Protein AF-A0A8J7PIU0-F1 (afdb_monomer)

Nearest PDB structures (foldseek):
  8tgd-assembly1_B  TM=4.983E-01  e=4.658E+00  Homo sapiens
  8v8i-assembly1_B  TM=5.073E-01  e=5.855E+00  Homo sapiens
  3na7-assembly1_A  TM=4.340E-01  e=7.791E+00  Helicobacter pylori NCTC 11638
  6mbz-assembly2_B  TM=4.505E-01  e=9.247E+00  Homo sapiens

Mean predicted aligned error: 17.13 Å

pLDDT: mean 74.37, std 22.18, range [31.98, 97.69]

Solvent-accessible surface area (backbone atoms only — not comparable to full-atom values): 12025 Å² total; per-residue (Å²): 136,90,82,86,84,84,81,91,86,86,86,84,80,85,74,85,88,78,84,83,80,87,83,83,83,81,90,90,79,85,89,83,92,80,90,79,90,84,83,88,80,91,82,79,90,76,81,68,85,74,81,75,77,67,61,66,64,55,51,50,53,52,51,51,52,52,53,48,53,53,41,52,53,48,52,53,53,51,51,51,52,52,49,47,52,53,41,53,52,55,41,51,56,42,51,53,51,52,51,51,54,40,56,76,53,72,68,57,58,72,87,79,44,55,73,67,56,42,54,51,48,53,52,48,49,54,49,42,54,52,44,37,50,53,38,32,56,51,30,50,54,49,36,52,52,35,62,76,67,57,68,74,44,80,46,79,84,59,39,49,93,91,55,87,76,71,70,78,81,68,59,81,69,69,68,88,72,71,79,72,80,92,126

Secondary structure (DSSP, 8-state):
---------------PPPP-----------------------------------HHHHHHHHHHHHHHHHHHHHHHHHHHHHHHHHHHHHHHHHHHHHHHHHHHTTT--GGGS-HHHHHHHHHHHHHHHHHHHHHHHHHHHHHHHHHHTT----STTTSPTT---PPPS--------------

Organism: NCBI:txid1906157

Structure (mmCIF, N/CA/C/O backbone):
data_AF-A0A8J7PIU0-F1
#
_entry.id   AF-A0A8J7PIU0-F1
#
loop_
_atom_site.group_PDB
_atom_site.id
_atom_site.type_symbol
_atom_site.label_atom_id
_atom_site.label_alt_id
_atom_site.label_comp_id
_atom_site.label_asym_id
_atom_site.label_entity_id
_atom_site.label_seq_id
_atom_site.pdbx_PDB_ins_code
_atom_site.Cartn_x
_atom_site.Cartn_y
_atom_site.Cartn_z
_atom_site.occupancy
_atom_site.B_iso_or_equiv
_atom_site.auth_seq_id
_atom_site.auth_comp_id
_atom_site.auth_asym_id
_atom_site.auth_atom_id
_atom_site.pdbx_PDB_model_num
ATOM 1 N N . MET A 1 1 ? 19.302 31.605 -43.672 1.00 39.41 1 MET A N 1
ATOM 2 C CA . MET A 1 1 ? 19.076 32.988 -43.200 1.00 39.41 1 MET A CA 1
ATOM 3 C C . MET A 1 1 ? 18.166 32.936 -41.989 1.00 39.41 1 MET A C 1
ATOM 5 O O . MET A 1 1 ? 17.138 32.276 -42.035 1.00 39.41 1 MET A O 1
ATOM 9 N N . ASN A 1 2 ? 18.638 33.544 -40.904 1.00 40.94 2 ASN A N 1
ATOM 10 C CA . ASN A 1 2 ? 17.976 33.685 -39.609 1.00 40.94 2 ASN A CA 1
ATOM 11 C C . ASN A 1 2 ? 16.683 34.501 -39.724 1.00 40.94 2 ASN A C 1
ATOM 13 O O . ASN A 1 2 ? 16.693 35.466 -40.480 1.00 40.94 2 ASN A O 1
ATOM 17 N N . THR A 1 3 ? 15.677 34.200 -38.889 1.00 44.38 3 THR A N 1
ATOM 18 C CA . THR A 1 3 ? 15.248 35.103 -37.795 1.00 44.38 3 THR A CA 1
ATOM 19 C C . THR A 1 3 ? 14.202 34.475 -36.851 1.00 44.38 3 THR A C 1
ATOM 21 O O . THR A 1 3 ? 13.075 34.179 -37.222 1.00 44.38 3 THR A O 1
ATOM 24 N N . VAL A 1 4 ? 14.640 34.283 -35.600 1.00 44.09 4 VAL A N 1
ATOM 25 C CA . VAL A 1 4 ? 14.025 34.724 -34.328 1.00 44.09 4 VAL A CA 1
ATOM 26 C C . VAL A 1 4 ? 12.518 34.480 -34.101 1.00 44.09 4 VAL A C 1
ATOM 28 O O . VAL A 1 4 ? 11.673 35.270 -34.509 1.00 44.09 4 VAL A O 1
ATOM 31 N N . LYS A 1 5 ? 12.202 33.476 -33.266 1.00 50.44 5 LYS A N 1
ATOM 32 C CA . LYS A 1 5 ? 10.995 33.463 -32.417 1.00 50.44 5 LYS A CA 1
ATOM 33 C C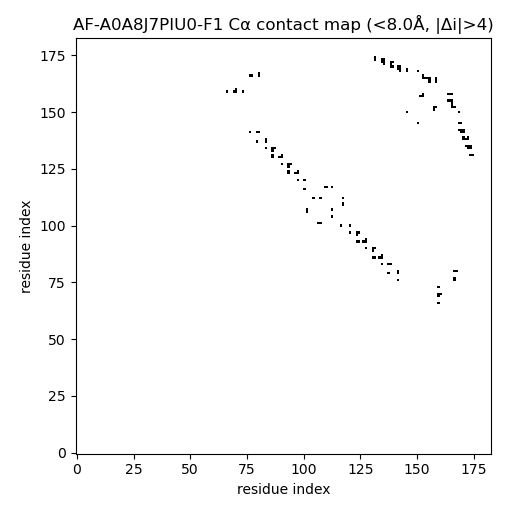 . LYS A 1 5 ? 11.313 34.163 -31.087 1.00 50.44 5 LYS A C 1
ATOM 35 O O . LYS A 1 5 ? 12.123 33.668 -30.307 1.00 50.44 5 LYS A O 1
ATOM 40 N N . GLN A 1 6 ? 10.672 35.308 -30.855 1.00 43.44 6 GLN A N 1
ATOM 41 C CA . GLN A 1 6 ? 10.445 35.909 -29.531 1.00 43.44 6 GLN A CA 1
ATOM 42 C C . GLN A 1 6 ? 9.656 34.895 -28.668 1.00 43.44 6 GLN A C 1
ATOM 44 O O . GLN A 1 6 ? 8.889 34.107 -29.214 1.00 43.44 6 GLN A O 1
ATOM 49 N N . GLY A 1 7 ? 9.797 34.772 -27.350 1.00 36.25 7 GLY A N 1
ATOM 50 C CA . GLY A 1 7 ? 10.103 35.765 -26.323 1.00 36.25 7 GLY A CA 1
ATOM 51 C C . GLY A 1 7 ? 8.996 35.658 -25.262 1.00 36.25 7 GLY A C 1
ATOM 52 O O . GLY A 1 7 ? 7.821 35.741 -25.596 1.00 36.25 7 GLY A O 1
ATOM 53 N N . ALA A 1 8 ? 9.383 35.362 -24.023 1.00 42.97 8 ALA A N 1
ATOM 54 C CA . ALA A 1 8 ? 8.547 34.984 -22.880 1.00 42.97 8 ALA A CA 1
ATOM 55 C C . ALA A 1 8 ? 7.624 36.095 -22.335 1.00 42.97 8 ALA A C 1
ATOM 57 O O . ALA A 1 8 ? 7.835 37.262 -22.644 1.00 42.97 8 ALA A O 1
ATOM 58 N N . SER A 1 9 ? 6.687 35.726 -21.442 1.00 39.72 9 SER A N 1
ATOM 59 C CA . SER A 1 9 ? 6.399 36.389 -20.141 1.00 39.72 9 SER A CA 1
ATOM 60 C C . SER A 1 9 ? 4.965 36.069 -19.676 1.00 39.72 9 SER A C 1
ATOM 62 O O . SER A 1 9 ? 3.996 36.398 -20.345 1.00 39.72 9 SER A O 1
ATOM 64 N N . SER A 1 10 ? 4.824 35.182 -18.689 1.00 41.00 10 SER A N 1
ATOM 65 C CA . SER A 1 10 ? 4.472 35.473 -17.284 1.00 41.00 10 SER A CA 1
ATOM 66 C C . SER A 1 10 ? 2.982 35.788 -17.037 1.00 41.00 10 SER A C 1
ATOM 68 O O . SER A 1 10 ? 2.509 36.915 -17.108 1.00 41.00 10 SER A O 1
ATOM 70 N N . GLY A 1 11 ? 2.225 34.737 -16.707 1.00 38.56 11 GLY A N 1
ATOM 71 C CA . GLY A 1 11 ? 0.921 34.840 -16.054 1.00 38.56 11 GLY A CA 1
ATOM 72 C C . GLY A 1 11 ? 1.111 34.653 -14.553 1.00 38.56 11 GLY A C 1
ATOM 73 O O . GLY A 1 11 ? 1.078 33.528 -14.061 1.00 38.56 11 GLY A O 1
ATOM 74 N N . GLY A 1 12 ? 1.386 35.746 -13.842 1.00 42.78 12 GLY A N 1
ATOM 75 C CA . GLY A 1 12 ? 1.466 35.765 -12.385 1.00 42.78 12 GLY A CA 1
ATOM 76 C C . GLY A 1 12 ? 0.073 35.671 -11.767 1.00 42.78 12 GLY A C 1
ATOM 77 O O . GLY A 1 12 ? -0.643 36.666 -11.703 1.00 42.78 12 GLY A O 1
ATOM 78 N N . ALA A 1 13 ? -0.305 34.483 -11.297 1.00 42.56 13 ALA A N 1
ATOM 79 C CA . ALA A 1 13 ? -1.453 34.314 -10.415 1.00 42.56 13 ALA A CA 1
ATOM 80 C C . ALA A 1 13 ? -1.003 34.525 -8.963 1.00 42.56 13 ALA A C 1
ATOM 82 O O . ALA A 1 13 ? -0.374 33.674 -8.335 1.00 42.56 13 ALA A O 1
ATOM 83 N N . HIS A 1 14 ? -1.316 35.720 -8.480 1.00 46.38 14 HIS A N 1
ATOM 84 C CA . HIS A 1 14 ? -1.256 36.173 -7.101 1.00 46.38 14 HIS A CA 1
ATOM 85 C C . HIS A 1 14 ? -2.176 35.292 -6.233 1.00 46.38 14 HIS A C 1
ATOM 87 O O . HIS A 1 14 ? -3.376 35.231 -6.494 1.00 46.38 14 HIS A O 1
ATOM 93 N N . PHE A 1 15 ? -1.646 34.642 -5.193 1.00 46.50 15 PHE A N 1
ATOM 94 C CA . PHE A 1 15 ? -2.465 34.067 -4.120 1.00 46.50 15 PHE A CA 1
ATOM 95 C C . PHE A 1 15 ? -1.961 34.551 -2.753 1.00 46.50 15 PHE A C 1
ATOM 97 O O . PHE A 1 15 ? -0.751 34.555 -2.514 1.00 46.50 15 PHE A O 1
ATOM 104 N N . PRO A 1 16 ? -2.870 35.011 -1.874 1.00 56.50 16 PRO A N 1
ATOM 105 C CA . PRO A 1 16 ? -2.523 35.729 -0.656 1.00 56.50 16 PRO A CA 1
ATOM 106 C C . PRO A 1 16 ? -1.980 34.801 0.437 1.00 56.50 16 PRO A C 1
ATOM 108 O O . PRO A 1 16 ? -2.582 33.784 0.776 1.00 56.50 16 PRO A O 1
ATOM 111 N N . PHE A 1 17 ? -0.862 35.215 1.035 1.00 44.12 17 PHE A N 1
ATOM 112 C CA . PHE A 1 17 ? -0.391 34.727 2.327 1.00 44.12 17 PHE A CA 1
ATOM 113 C C . PHE A 1 17 ? -1.396 35.131 3.415 1.00 44.12 17 PHE A C 1
ATOM 115 O O . PHE A 1 17 ? -1.592 36.318 3.673 1.00 44.12 17 PHE A O 1
ATOM 122 N N . LEU A 1 18 ? -2.010 34.147 4.070 1.00 46.62 18 LEU A N 1
ATOM 123 C CA . LEU A 1 18 ? -2.707 34.344 5.340 1.00 46.62 18 LEU A CA 1
ATOM 124 C C . LEU A 1 18 ? -1.722 34.079 6.493 1.00 46.62 18 LEU A C 1
ATOM 126 O O . LEU A 1 18 ? -1.081 33.025 6.497 1.00 46.62 18 LEU A O 1
ATOM 130 N N . PRO A 1 19 ? -1.582 34.990 7.472 1.00 51.75 19 PRO A N 1
ATOM 131 C CA . PRO A 1 19 ? -0.763 34.752 8.653 1.00 51.75 19 PRO A CA 1
ATOM 132 C C . PRO A 1 19 ? -1.486 33.822 9.638 1.00 51.75 19 PRO A C 1
ATOM 134 O O . PRO A 1 19 ? -2.636 34.052 10.010 1.00 51.75 19 PRO A O 1
ATOM 137 N N . VAL A 1 20 ? -0.792 32.779 10.097 1.00 44.50 20 VAL A N 1
ATOM 138 C CA . VAL A 1 20 ? -1.226 31.964 11.238 1.00 44.50 20 VAL A CA 1
ATOM 139 C C . VAL A 1 20 ? -0.854 32.710 12.518 1.00 44.50 20 VAL A C 1
ATOM 141 O O . VAL A 1 20 ? 0.311 32.756 12.908 1.00 44.50 20 VAL A O 1
ATOM 144 N N . SER A 1 21 ? -1.855 33.301 13.168 1.00 39.84 21 SER A N 1
ATOM 145 C CA . SER A 1 21 ? -1.760 33.797 14.542 1.00 39.84 21 SER A CA 1
ATOM 146 C C . SER A 1 21 ? -1.589 32.623 15.509 1.00 39.84 21 SER A C 1
ATOM 148 O O . SER A 1 21 ? -2.517 31.837 15.697 1.00 39.84 21 SER A O 1
ATOM 150 N N . LEU A 1 22 ? -0.432 32.524 16.167 1.00 44.38 22 LEU A N 1
ATOM 151 C CA . LEU A 1 22 ? -0.305 31.765 17.411 1.00 44.38 22 LEU A CA 1
ATOM 152 C C . LEU A 1 22 ? -0.766 32.659 18.562 1.00 44.38 22 LEU A C 1
ATOM 154 O O . LEU A 1 22 ? -0.073 33.597 18.946 1.00 44.38 22 LEU A O 1
ATOM 158 N N . SER A 1 23 ? -1.938 32.351 19.108 1.00 43.75 23 SER A N 1
ATOM 159 C CA . SER A 1 23 ? -2.435 32.941 20.345 1.00 43.75 23 SER A CA 1
ATOM 160 C C . SER A 1 23 ? -2.788 31.819 21.313 1.00 43.75 23 SER A C 1
ATOM 162 O O . SER A 1 23 ? -3.771 31.113 21.111 1.00 43.75 23 SER A O 1
ATOM 164 N N . SER A 1 24 ? -1.990 31.654 22.364 1.00 44.94 24 SER A N 1
ATOM 165 C CA . SER A 1 24 ? -2.484 31.132 23.640 1.00 44.94 24 SER A CA 1
ATOM 166 C C . SER A 1 24 ? -1.538 31.572 24.752 1.00 44.94 24 SER A C 1
ATOM 168 O O . SER A 1 24 ? -0.532 30.924 25.041 1.00 44.94 24 SER A O 1
ATOM 170 N N . ALA A 1 25 ? -1.863 32.717 25.340 1.00 44.47 25 ALA A N 1
ATOM 171 C CA . ALA A 1 25 ? -1.366 33.124 26.639 1.00 44.47 25 ALA A CA 1
ATOM 172 C C . ALA A 1 25 ? -2.331 32.661 27.744 1.00 44.47 25 ALA A C 1
ATOM 174 O O . ALA A 1 25 ? -3.517 32.445 27.488 1.0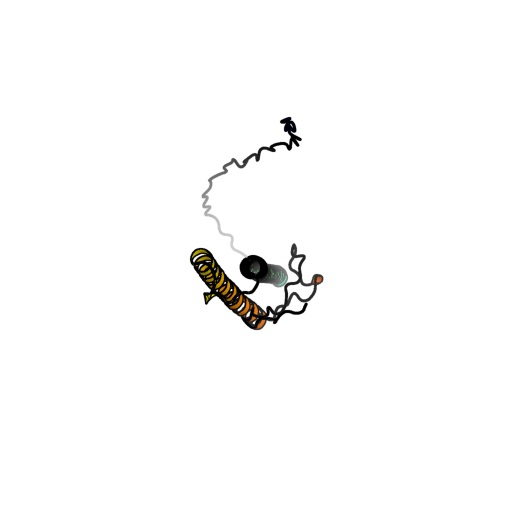0 44.47 25 ALA A O 1
ATOM 175 N N . SER A 1 26 ? -1.777 32.649 28.960 1.00 48.28 26 SER A N 1
ATOM 176 C CA . SER A 1 26 ? -2.424 32.728 30.283 1.00 48.28 26 SER A CA 1
ATOM 177 C C . SER A 1 26 ? -2.664 31.381 30.980 1.00 48.28 26 SER A C 1
ATOM 179 O O . SER A 1 26 ? -3.410 30.546 30.485 1.00 48.28 26 SER A O 1
ATOM 181 N N . LEU A 1 27 ? -1.922 31.030 32.046 1.00 53.81 27 LEU A N 1
ATOM 182 C CA . LEU A 1 27 ? -1.843 31.626 33.404 1.00 53.81 27 LEU A CA 1
ATOM 183 C C . LEU A 1 27 ? -3.172 31.536 34.154 1.00 53.81 27 LEU A C 1
ATOM 185 O O . LEU A 1 27 ? -4.119 32.147 33.698 1.00 53.81 27 LEU A O 1
ATOM 189 N N . PHE A 1 28 ? -3.184 30.818 35.283 1.00 48.66 28 PHE A N 1
ATOM 190 C CA . PHE A 1 28 ? -4.015 30.938 36.504 1.00 48.66 28 PHE A CA 1
ATOM 191 C C . PHE A 1 28 ? -3.941 29.570 37.210 1.00 48.66 28 PHE A C 1
ATOM 193 O O . PHE A 1 28 ? -4.007 28.543 36.549 1.00 48.66 28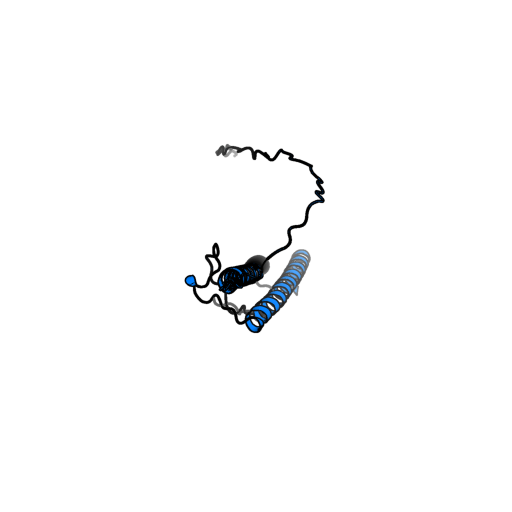 PHE A O 1
ATOM 200 N N . SER A 1 29 ? -3.869 29.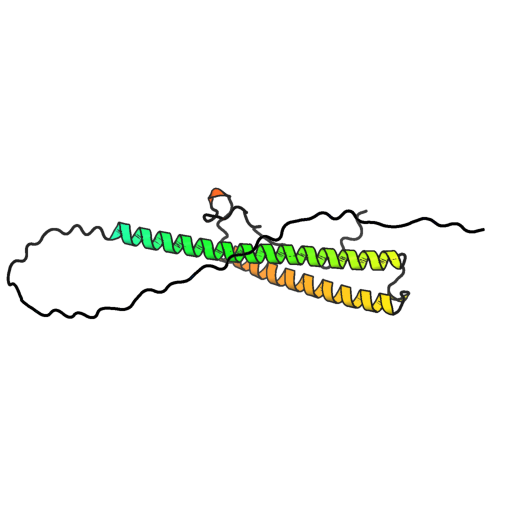402 38.522 1.00 42.81 29 SER A N 1
ATOM 201 C CA . SER A 1 29 ? -3.398 30.180 39.665 1.00 42.81 29 SER A CA 1
ATOM 202 C C . SER A 1 29 ? -3.375 29.183 40.830 1.00 42.81 29 SER A C 1
ATOM 204 O O . SER A 1 29 ? -4.069 28.168 40.807 1.00 42.81 29 SER A O 1
ATOM 206 N N . ALA A 1 30 ? -2.553 29.474 41.829 1.00 45.03 30 ALA A N 1
ATOM 207 C CA . ALA A 1 30 ? -2.397 28.710 43.059 1.00 45.03 30 ALA A CA 1
ATOM 208 C C . ALA A 1 30 ? -3.616 28.809 44.010 1.00 45.03 30 ALA A C 1
ATOM 210 O O . ALA A 1 30 ? -4.582 29.510 43.709 1.00 45.03 30 ALA A O 1
ATOM 211 N N . LEU A 1 31 ? -3.434 28.230 45.214 1.00 43.31 31 LEU A N 1
ATOM 212 C CA . LEU A 1 31 ? -4.151 28.470 46.488 1.00 43.31 31 LEU A CA 1
ATOM 213 C C . LEU A 1 31 ? -5.436 27.612 46.689 1.00 43.31 31 LEU A C 1
ATOM 215 O O . LEU A 1 31 ? -6.188 27.414 45.751 1.00 43.31 31 LEU A O 1
ATOM 219 N N . VAL A 1 32 ? -5.783 27.017 47.843 1.00 49.38 32 VAL A N 1
ATOM 220 C CA . VAL A 1 32 ? -5.429 27.207 49.266 1.00 49.38 32 VAL A CA 1
ATOM 221 C C . VAL A 1 32 ? -5.617 25.894 50.044 1.00 49.38 32 VAL A C 1
ATOM 223 O O . VAL A 1 32 ? -6.588 25.168 49.852 1.00 49.38 32 VAL A O 1
ATOM 226 N N . LEU A 1 33 ? -4.718 25.673 51.001 1.00 48.47 33 LEU A N 1
ATOM 227 C CA . LEU A 1 33 ? -4.814 24.764 52.141 1.00 48.47 33 LEU A CA 1
ATOM 228 C C . LEU A 1 33 ? -5.775 25.341 53.205 1.00 48.47 33 LEU A C 1
ATOM 230 O O . LEU A 1 33 ? -5.525 26.441 53.690 1.00 48.47 33 LEU A O 1
ATOM 234 N N . SER A 1 34 ? -6.824 24.636 53.638 1.00 47.81 34 SER A N 1
ATOM 235 C CA . SER A 1 34 ? -7.475 24.984 54.915 1.00 47.81 34 SER A CA 1
ATOM 236 C C . SER A 1 34 ? -8.056 23.763 55.624 1.00 47.81 34 SER A C 1
ATOM 238 O O . SER A 1 34 ? -8.993 23.114 55.169 1.00 47.81 34 SER A O 1
ATOM 240 N N . ALA A 1 35 ? -7.431 23.452 56.758 1.00 47.47 35 ALA A N 1
ATOM 241 C CA . ALA A 1 35 ? -7.929 22.552 57.778 1.00 47.47 35 ALA A CA 1
ATOM 242 C C . ALA A 1 35 ? -8.993 23.274 58.615 1.00 47.47 35 ALA A C 1
ATOM 244 O O . ALA A 1 35 ? -8.847 24.451 58.943 1.00 47.47 35 ALA A O 1
ATOM 245 N N . SER A 1 36 ? -10.047 22.565 59.008 1.00 53.97 36 SER A N 1
ATOM 246 C CA . SER A 1 36 ? -10.968 23.008 60.054 1.00 53.97 36 SER A CA 1
ATOM 247 C C . SER A 1 36 ? -11.372 21.802 60.895 1.00 53.97 36 SER A C 1
ATOM 249 O O . SER A 1 36 ? -12.177 20.969 60.492 1.00 53.97 36 SER A O 1
ATOM 251 N N . LEU A 1 37 ? -10.735 21.710 62.061 1.00 51.28 37 LEU A N 1
ATOM 252 C CA . LEU A 1 37 ? -11.238 21.024 63.244 1.00 51.28 37 LEU A CA 1
ATOM 253 C C . LEU A 1 37 ? -12.421 21.835 63.786 1.00 51.28 37 LEU A C 1
ATOM 255 O O . LEU A 1 37 ? -12.252 23.038 63.959 1.00 51.28 37 LEU A O 1
ATOM 259 N N . PHE A 1 38 ? -13.558 21.201 64.085 1.00 44.84 38 PHE A N 1
ATOM 260 C CA . PHE A 1 38 ? -14.142 21.118 65.437 1.00 44.84 38 PHE A CA 1
ATOM 261 C C . PHE A 1 38 ? -15.643 20.761 65.450 1.00 44.84 38 PHE A C 1
ATOM 263 O O . PHE A 1 38 ? -16.403 21.094 64.550 1.00 44.84 38 PHE A O 1
ATOM 270 N N . PHE A 1 39 ? -16.013 20.197 66.603 1.00 41.72 39 PHE A N 1
ATOM 271 C CA . PHE A 1 39 ? -17.329 20.034 67.226 1.00 41.72 39 PHE A CA 1
ATOM 272 C C . PHE A 1 39 ? -18.204 18.848 66.817 1.00 41.72 39 PHE A C 1
ATOM 274 O O . PHE A 1 39 ? -18.794 18.771 65.746 1.00 41.72 39 PHE A O 1
ATOM 281 N N . GLY A 1 40 ? -18.305 17.928 67.780 1.00 46.97 40 GLY A N 1
ATOM 282 C CA . GLY A 1 40 ? -19.245 16.831 67.777 1.00 46.97 40 GLY A CA 1
ATOM 283 C C . GLY A 1 40 ? -20.684 17.278 67.994 1.00 46.97 40 GLY A C 1
ATOM 284 O O . GLY A 1 40 ? -20.964 18.304 68.612 1.00 46.97 40 GLY A O 1
ATOM 285 N N . PHE A 1 41 ? -21.582 16.416 67.536 1.00 42.53 41 PHE A N 1
ATOM 286 C CA . PHE A 1 41 ? -22.956 16.338 67.993 1.00 42.53 41 PHE A CA 1
ATOM 287 C C . PHE A 1 41 ? -23.322 14.862 68.156 1.00 42.53 41 PHE A C 1
ATOM 289 O O . PHE A 1 41 ? -23.203 14.059 67.232 1.00 42.53 41 PHE A O 1
ATOM 296 N N . LEU A 1 42 ? -23.728 14.522 69.377 1.00 49.59 42 LEU A N 1
ATOM 297 C CA . LEU A 1 42 ? -24.488 13.326 69.712 1.00 49.59 42 LEU A CA 1
ATOM 298 C C . LEU A 1 42 ? -25.899 13.458 69.121 1.00 49.59 42 LEU A C 1
ATOM 300 O O . LEU A 1 42 ? -26.518 14.506 69.295 1.00 49.59 42 LEU A O 1
ATOM 304 N N . ALA A 1 43 ? -26.397 12.366 68.530 1.00 45.47 43 ALA A N 1
ATOM 305 C CA . ALA A 1 43 ? -27.761 11.824 68.656 1.00 45.47 43 ALA A CA 1
ATOM 306 C C . ALA A 1 43 ? -28.412 11.367 67.333 1.00 45.47 43 ALA A C 1
ATOM 308 O O . ALA A 1 43 ? -28.463 12.098 66.351 1.00 45.47 43 ALA A O 1
ATOM 309 N N . LEU A 1 44 ? -29.024 10.177 67.452 1.00 44.59 44 LEU A N 1
ATOM 310 C CA . LEU A 1 44 ? -30.101 9.545 66.670 1.00 44.59 44 LEU A CA 1
ATOM 311 C C . LEU A 1 44 ? -29.724 8.703 65.433 1.00 44.59 44 LEU A C 1
ATOM 313 O O . LEU A 1 44 ? -29.332 9.246 64.402 1.00 44.59 44 LEU A O 1
ATOM 317 N N . PRO A 1 45 ? -29.983 7.375 65.460 1.00 46.25 45 PRO A N 1
ATOM 318 C CA . PRO A 1 45 ? -30.110 6.585 64.247 1.00 46.25 45 PRO A CA 1
ATOM 319 C C . PRO A 1 45 ? -31.517 6.809 63.678 1.00 46.25 45 PRO A C 1
ATOM 321 O O . PRO A 1 45 ? -32.440 6.034 63.920 1.00 46.25 45 PRO A O 1
ATOM 324 N N . VAL A 1 46 ? -31.707 7.891 62.924 1.00 46.56 46 VAL A N 1
ATOM 325 C CA . VAL A 1 46 ? -32.828 7.946 61.980 1.00 46.56 46 VAL A CA 1
ATOM 326 C C . VAL A 1 46 ? -32.418 7.090 60.795 1.00 46.56 46 VAL A C 1
ATOM 328 O O . VAL A 1 46 ? -31.638 7.498 59.936 1.00 46.56 46 VAL A O 1
ATOM 331 N N . GLN A 1 47 ? -32.925 5.863 60.789 1.00 50.41 47 GLN A N 1
ATOM 332 C CA . GLN A 1 47 ? -32.837 4.941 59.670 1.00 50.41 47 GLN A CA 1
ATOM 333 C C . GLN A 1 47 ? -33.766 5.453 58.564 1.00 50.41 47 GLN A C 1
ATOM 335 O O . GLN A 1 47 ? -34.859 4.945 58.335 1.00 50.41 47 GLN A O 1
ATOM 340 N N . ALA A 1 48 ? -33.337 6.532 57.910 1.00 42.59 48 ALA A N 1
ATOM 341 C CA . ALA A 1 48 ? -33.865 6.928 56.624 1.00 42.59 48 ALA A CA 1
ATOM 342 C C . ALA A 1 48 ? -33.458 5.835 55.638 1.00 42.59 48 ALA A C 1
ATOM 344 O O . ALA A 1 48 ? -32.269 5.569 55.446 1.00 42.59 48 ALA A O 1
ATOM 345 N N . ALA A 1 49 ? -34.454 5.184 55.046 1.00 47.19 49 ALA A N 1
ATOM 346 C CA . ALA A 1 49 ? -34.281 4.343 53.881 1.00 47.19 49 ALA A CA 1
ATOM 347 C C . ALA A 1 49 ? -33.630 5.183 52.771 1.00 47.19 49 ALA A C 1
ATOM 349 O O . ALA A 1 49 ? -34.299 5.863 51.998 1.00 47.19 49 ALA A O 1
ATOM 350 N N . GLN A 1 50 ? -32.299 5.167 52.724 1.00 42.56 50 GLN A N 1
ATOM 351 C CA . GLN A 1 50 ? -31.543 5.565 51.556 1.00 42.56 50 GLN A CA 1
ATOM 352 C C . GLN A 1 50 ? -31.778 4.467 50.526 1.00 42.56 50 GLN A C 1
ATOM 354 O O . GLN A 1 50 ? -31.068 3.465 50.485 1.00 42.56 50 GLN A O 1
ATOM 359 N N . THR A 1 51 ? -32.793 4.650 49.687 1.00 45.94 51 THR A N 1
ATOM 360 C CA . THR A 1 51 ? -32.782 4.087 48.339 1.00 45.94 51 THR A CA 1
ATOM 361 C C . THR A 1 51 ? -31.639 4.770 47.601 1.00 45.94 51 THR A C 1
ATOM 363 O O . THR A 1 51 ? -31.824 5.738 46.859 1.00 45.94 51 THR A O 1
ATOM 366 N N . SER A 1 52 ? -30.419 4.324 47.889 1.00 44.97 52 SER A N 1
ATOM 367 C CA . SER A 1 52 ? -29.258 4.632 47.088 1.00 44.97 52 SER A CA 1
ATOM 368 C C . SER A 1 52 ? -29.606 4.191 45.669 1.00 44.97 52 SER A C 1
ATOM 370 O O . SER A 1 52 ? -29.890 3.029 45.399 1.00 44.97 52 SER A O 1
ATOM 372 N N . SER A 1 53 ? -29.622 5.152 44.752 1.00 53.97 53 SER A N 1
ATOM 373 C CA . SER A 1 53 ? -29.597 4.891 43.317 1.00 53.97 53 SER A CA 1
ATOM 374 C C . SER A 1 53 ? -28.148 5.066 42.840 1.00 53.97 53 SER A C 1
ATOM 376 O O . SER A 1 53 ? -27.846 6.099 42.246 1.00 53.97 53 SER A O 1
ATOM 378 N N . PRO A 1 54 ? -27.202 4.146 43.139 1.00 53.19 54 PRO A N 1
ATOM 379 C CA . PRO A 1 54 ? -25.827 4.261 42.658 1.00 53.19 54 PRO A CA 1
ATOM 380 C C . PRO A 1 54 ? -25.663 3.768 41.209 1.00 53.19 54 PRO A C 1
ATOM 382 O O . PRO A 1 54 ? -24.616 3.980 40.605 1.00 53.19 54 PRO A O 1
ATOM 385 N N . ASP A 1 55 ? -26.683 3.141 40.619 1.00 52.25 55 ASP A N 1
ATOM 386 C CA . ASP A 1 55 ? -26.507 2.383 39.374 1.00 52.25 55 ASP A CA 1
ATOM 387 C C . ASP A 1 55 ? -26.447 3.243 38.097 1.00 52.25 55 ASP A C 1
ATOM 389 O O . ASP A 1 55 ? -25.772 2.899 37.124 1.00 52.25 55 ASP A O 1
ATOM 393 N N . LEU A 1 56 ? -27.116 4.400 38.067 1.00 58.94 56 LEU A N 1
ATOM 394 C CA . LEU A 1 56 ? -27.219 5.218 36.847 1.00 58.94 56 LEU A CA 1
ATOM 395 C C . LEU A 1 56 ? -25.940 6.008 36.524 1.00 58.94 56 LEU A C 1
ATOM 397 O O . LEU A 1 56 ? -25.577 6.155 35.359 1.00 58.94 56 LEU A O 1
ATOM 401 N N . SER A 1 57 ? -25.224 6.504 37.533 1.00 62.38 57 SER A N 1
ATOM 402 C CA . SER A 1 57 ? -23.961 7.231 37.333 1.00 62.38 57 SER A CA 1
ATOM 403 C C . SER A 1 57 ? -22.797 6.278 37.035 1.00 62.38 57 SER A C 1
ATOM 405 O O . SER A 1 57 ? -21.944 6.570 36.188 1.00 62.38 57 SER A O 1
ATOM 407 N N . GLN A 1 58 ? -22.788 5.098 37.661 1.00 65.25 58 GLN A N 1
ATOM 408 C CA . GLN A 1 58 ? -21.779 4.073 37.404 1.00 65.25 58 GLN A CA 1
ATOM 409 C C . GLN A 1 58 ? -21.950 3.445 36.009 1.00 65.25 58 GLN A C 1
ATOM 411 O O . GLN A 1 58 ? -20.966 3.302 35.282 1.00 65.25 58 GLN A O 1
ATOM 416 N N . SER A 1 59 ? -23.185 3.193 35.563 1.00 69.25 59 SER A N 1
ATOM 417 C CA . SER A 1 59 ? -23.459 2.718 34.195 1.00 69.25 59 SER A CA 1
ATOM 418 C C . SER A 1 59 ? -23.111 3.749 33.110 1.00 69.25 59 SER A C 1
ATOM 420 O O . SER A 1 59 ? -22.534 3.388 32.081 1.00 69.25 59 SER A O 1
ATOM 422 N N . GLN A 1 60 ? -23.365 5.045 33.338 1.00 77.12 60 GLN A N 1
ATOM 423 C CA . GLN A 1 60 ? -22.976 6.101 32.390 1.00 77.12 60 GLN A CA 1
ATOM 424 C C . GLN A 1 60 ? -21.454 6.229 32.231 1.00 77.12 60 GLN A C 1
ATOM 426 O O . GLN A 1 60 ? -20.965 6.352 31.106 1.00 77.12 60 GLN A O 1
ATOM 431 N N . SER A 1 61 ? -20.693 6.170 33.328 1.00 78.81 61 SER A N 1
ATOM 432 C CA . SER A 1 61 ? -19.224 6.240 33.266 1.00 78.81 61 SER A CA 1
ATOM 433 C C . SER A 1 61 ? -18.605 5.037 32.539 1.00 78.81 61 SER A C 1
ATOM 435 O O . SER A 1 61 ? -17.707 5.210 31.710 1.00 78.81 61 SER A O 1
ATOM 437 N N . GLN A 1 62 ? -19.138 3.829 32.751 1.00 80.81 62 GLN A N 1
ATOM 438 C CA . GLN A 1 62 ? -18.715 2.626 32.025 1.00 80.81 62 GLN A CA 1
ATOM 439 C C . GLN A 1 62 ? -19.033 2.713 30.523 1.00 80.81 62 GLN A C 1
ATOM 441 O O . GLN A 1 62 ? -18.180 2.391 29.691 1.00 80.81 62 GLN A O 1
ATOM 446 N N . ALA A 1 63 ? -20.219 3.208 30.156 1.00 80.50 63 ALA A N 1
ATOM 447 C CA . ALA A 1 63 ? -20.603 3.391 28.756 1.00 80.50 63 ALA A CA 1
ATOM 448 C C . ALA A 1 63 ? -19.703 4.408 28.028 1.00 80.50 63 ALA A C 1
ATOM 450 O O . ALA A 1 63 ? -19.299 4.183 26.881 1.00 80.50 63 ALA A O 1
ATOM 451 N N . GLN A 1 64 ? -19.335 5.506 28.697 1.00 83.38 64 GLN A N 1
ATOM 452 C CA . GLN A 1 64 ? -18.399 6.496 28.154 1.00 83.38 64 GLN A CA 1
ATOM 453 C C . GLN A 1 64 ? -16.994 5.912 27.957 1.00 83.38 64 GLN A C 1
ATOM 455 O O . GLN A 1 64 ? -16.388 6.127 26.903 1.00 83.38 64 GLN A O 1
ATOM 460 N N 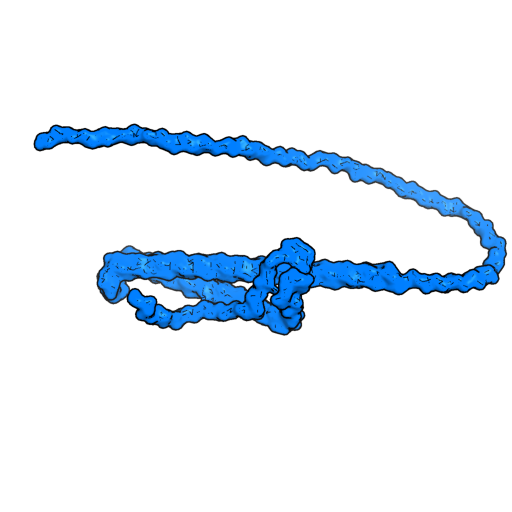. ALA A 1 65 ? -16.498 5.124 28.917 1.00 83.94 65 ALA A N 1
ATOM 461 C CA . ALA A 1 65 ? -15.209 4.444 28.797 1.00 83.94 65 ALA A CA 1
ATOM 462 C C . ALA A 1 65 ? -15.185 3.477 27.597 1.00 83.94 65 ALA A C 1
ATOM 464 O O . ALA A 1 65 ? -14.251 3.498 26.794 1.00 83.94 65 ALA A O 1
ATOM 465 N N . GLN A 1 66 ? -16.248 2.691 27.401 1.00 83.88 66 GLN A N 1
ATOM 466 C CA . GLN A 1 66 ? -16.369 1.784 26.253 1.00 83.88 66 GLN A CA 1
ATOM 467 C C . GLN A 1 66 ? -16.447 2.527 24.910 1.00 83.88 66 GLN A C 1
ATOM 469 O O . GLN A 1 66 ? -15.846 2.098 23.921 1.00 83.88 66 GLN A O 1
ATOM 474 N N . ALA A 1 67 ? -17.171 3.647 24.847 1.00 84.06 67 ALA A N 1
ATOM 475 C CA . ALA A 1 67 ? -17.232 4.480 23.646 1.00 84.06 67 ALA A CA 1
ATOM 476 C C . ALA A 1 67 ? -15.860 5.087 23.303 1.00 84.06 67 ALA A C 1
ATOM 478 O O . ALA A 1 67 ? -15.478 5.146 22.130 1.00 84.06 67 ALA A O 1
ATOM 479 N N . HIS A 1 68 ? -15.096 5.490 24.321 1.00 86.69 68 HIS A N 1
ATOM 480 C CA . HIS A 1 68 ? -13.737 5.986 24.143 1.00 86.69 68 HIS A CA 1
ATOM 481 C C . HIS A 1 68 ? -12.803 4.902 23.587 1.00 86.69 68 HIS A C 1
ATOM 483 O O . HIS A 1 68 ? -12.122 5.141 22.588 1.00 86.69 68 HIS A O 1
ATOM 489 N N . LEU A 1 69 ? -12.832 3.690 24.153 1.00 87.19 69 LEU A N 1
ATOM 490 C CA . LEU A 1 69 ? -12.040 2.555 23.662 1.00 87.19 69 LEU A CA 1
ATOM 491 C C . LEU A 1 69 ? -12.361 2.218 22.200 1.00 87.19 69 LEU A C 1
ATOM 493 O O . LEU A 1 69 ? -11.444 2.080 21.389 1.00 87.19 69 LEU A O 1
ATOM 497 N N . ARG A 1 70 ? -13.648 2.179 21.832 1.00 86.00 70 ARG A N 1
ATOM 498 C CA . ARG A 1 70 ? -14.076 1.963 20.438 1.00 86.00 70 ARG A CA 1
ATOM 499 C C . ARG A 1 70 ? -13.522 3.025 19.489 1.00 86.00 70 ARG A C 1
ATOM 501 O O . ARG A 1 70 ? -13.061 2.697 18.397 1.00 86.00 70 ARG A O 1
ATOM 508 N N . ARG A 1 71 ? -13.511 4.293 19.908 1.00 88.38 71 ARG A N 1
ATOM 509 C CA . ARG A 1 71 ? -12.928 5.384 19.115 1.00 88.38 71 ARG A CA 1
ATOM 510 C C . ARG A 1 71 ? -11.418 5.220 18.936 1.00 88.38 71 ARG A C 1
ATOM 512 O O . ARG A 1 71 ? -10.922 5.432 17.834 1.00 88.38 71 ARG A O 1
ATOM 519 N N . LEU A 1 72 ? -10.693 4.830 19.985 1.00 90.12 72 LEU A N 1
ATOM 520 C CA . LEU A 1 72 ? -9.251 4.577 19.896 1.00 90.12 72 LEU A CA 1
ATOM 521 C C . LEU A 1 72 ? -8.938 3.422 18.935 1.00 90.12 72 LEU A C 1
ATOM 523 O O . LEU A 1 72 ? -8.053 3.551 18.089 1.00 90.12 72 LEU A O 1
ATOM 527 N N . GLN A 1 73 ? -9.697 2.325 19.021 1.00 89.06 73 GLN A N 1
ATOM 528 C CA . GLN A 1 73 ? -9.567 1.185 18.110 1.00 89.06 73 GLN A CA 1
ATOM 529 C C . GLN A 1 73 ? -9.831 1.593 16.657 1.00 89.06 73 GLN A C 1
ATOM 531 O O . GLN A 1 73 ? -9.030 1.274 15.777 1.00 89.06 73 GLN A O 1
ATOM 536 N N . TYR A 1 74 ? -10.909 2.345 16.409 1.00 90.44 74 TYR A N 1
ATOM 537 C CA . TYR A 1 74 ? -11.211 2.867 15.079 1.00 90.44 74 TYR A CA 1
ATOM 538 C C . TYR A 1 74 ? -10.081 3.757 14.552 1.00 90.44 74 TYR A C 1
ATOM 540 O O . TYR A 1 74 ? -9.622 3.548 13.435 1.00 90.44 74 TYR A O 1
ATOM 548 N N . ASN A 1 75 ? -9.596 4.715 15.348 1.00 91.31 75 ASN A N 1
ATOM 549 C CA . ASN A 1 75 ? -8.544 5.639 14.916 1.00 91.31 75 ASN A CA 1
ATOM 550 C C . ASN A 1 75 ? -7.255 4.900 14.536 1.00 91.31 75 ASN A C 1
ATOM 552 O O . ASN A 1 75 ? -6.642 5.231 13.523 1.00 91.31 75 ASN A O 1
ATOM 556 N N . ARG A 1 76 ? -6.874 3.877 15.311 1.00 91.44 76 ARG A N 1
ATOM 557 C CA . ARG A 1 76 ? -5.722 3.019 15.002 1.00 91.44 76 ARG A CA 1
ATOM 558 C C . ARG A 1 76 ? -5.903 2.281 13.675 1.00 91.44 76 ARG A C 1
ATOM 560 O O . ARG A 1 76 ? -4.990 2.247 12.855 1.00 91.44 76 ARG A O 1
ATOM 567 N N . LEU A 1 77 ? -7.071 1.684 13.454 1.00 91.38 77 LEU A N 1
ATOM 568 C CA . LEU A 1 77 ? -7.357 0.984 12.202 1.00 91.38 77 LEU A CA 1
ATOM 569 C C . LEU A 1 77 ? -7.426 1.950 11.016 1.00 91.38 77 LEU A C 1
ATOM 571 O O . LEU A 1 77 ? -6.940 1.630 9.934 1.00 91.38 77 LEU A O 1
ATOM 575 N N . ALA A 1 78 ? -7.982 3.143 11.215 1.00 92.00 78 ALA A N 1
ATOM 576 C CA . ALA A 1 78 ? -8.054 4.177 10.194 1.00 92.00 78 ALA A CA 1
ATOM 577 C C . ALA A 1 78 ? -6.656 4.668 9.794 1.00 92.00 78 ALA A C 1
ATOM 579 O O . ALA A 1 78 ? -6.380 4.793 8.600 1.00 92.00 78 ALA A O 1
ATOM 580 N N . SER A 1 79 ? -5.748 4.870 10.758 1.00 93.50 79 SER A N 1
ATOM 581 C CA . SER A 1 79 ? -4.365 5.253 10.453 1.00 93.50 79 SER A CA 1
ATOM 582 C C . SER A 1 79 ? -3.629 4.156 9.682 1.00 93.50 79 SER A C 1
ATOM 584 O O . SER A 1 79 ? -2.971 4.453 8.688 1.00 93.50 79 SER A O 1
ATOM 586 N N . GLN A 1 80 ? -3.796 2.886 10.072 1.00 94.62 80 GLN A N 1
ATOM 587 C CA . GLN A 1 80 ? -3.216 1.756 9.334 1.00 94.62 80 GLN A CA 1
ATOM 588 C C . GLN A 1 80 ? -3.789 1.644 7.911 1.00 94.62 80 GLN A C 1
ATOM 590 O O . GLN A 1 80 ? -3.042 1.431 6.960 1.00 94.62 80 GLN A O 1
ATOM 595 N N . ALA A 1 81 ? -5.101 1.833 7.737 1.00 92.44 81 ALA A N 1
ATOM 596 C CA . ALA A 1 81 ? -5.742 1.810 6.423 1.00 92.44 81 ALA A CA 1
ATOM 597 C C . ALA A 1 81 ? -5.236 2.941 5.508 1.00 92.44 81 ALA A C 1
ATOM 599 O O . ALA A 1 81 ? -4.995 2.720 4.319 1.00 92.44 81 ALA A O 1
ATOM 600 N N . GLN A 1 82 ? -5.033 4.141 6.057 1.00 94.94 82 GLN A N 1
ATOM 601 C CA . GLN A 1 82 ? -4.456 5.264 5.319 1.00 94.94 82 GLN A CA 1
ATOM 602 C C . GLN A 1 82 ? -3.004 4.987 4.910 1.00 94.94 82 GLN A C 1
ATOM 604 O O . GLN A 1 82 ? -2.614 5.268 3.774 1.00 94.94 82 GLN A O 1
ATOM 609 N N . GLU A 1 83 ? -2.205 4.406 5.804 1.00 96.06 83 GLU A N 1
ATOM 610 C CA . GLU A 1 83 ? -0.824 4.036 5.505 1.00 96.06 83 GLU A CA 1
ATOM 611 C C . GLU A 1 83 ? -0.752 2.950 4.420 1.00 96.06 83 GLU A C 1
ATOM 613 O O . GLU A 1 83 ? 0.003 3.108 3.457 1.00 96.06 83 GLU A O 1
ATOM 618 N N . LEU A 1 84 ? -1.609 1.924 4.481 1.00 94.94 84 LEU A N 1
ATOM 619 C CA . LEU A 1 84 ? -1.750 0.915 3.425 1.00 94.94 84 LEU A CA 1
ATOM 620 C C . LEU A 1 84 ? -2.080 1.540 2.065 1.00 94.94 84 LEU A C 1
ATOM 622 O O . LEU A 1 84 ? -1.457 1.191 1.059 1.00 94.94 84 LEU A O 1
ATOM 626 N N . ALA A 1 85 ? -3.018 2.490 2.023 1.0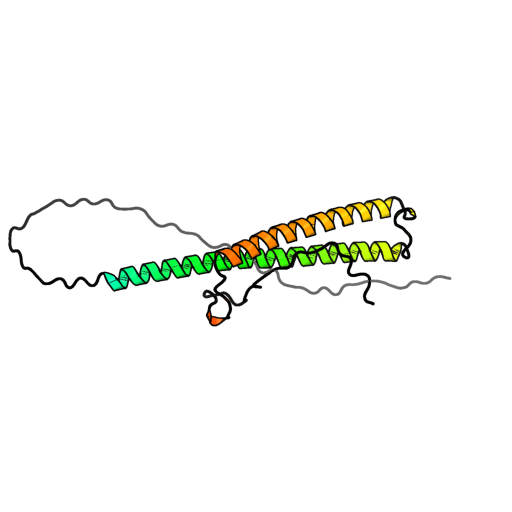0 93.50 85 ALA A N 1
ATOM 627 C CA . ALA A 1 85 ? -3.334 3.221 0.799 1.00 93.50 85 ALA A CA 1
ATOM 628 C C . ALA A 1 85 ? -2.110 3.995 0.281 1.00 93.50 85 ALA A C 1
ATOM 630 O O . ALA A 1 85 ? -1.788 3.922 -0.905 1.00 93.50 85 ALA A O 1
ATOM 631 N N . SER A 1 86 ? -1.377 4.674 1.168 1.00 96.12 86 SER A N 1
ATOM 632 C CA . SER A 1 86 ? -0.157 5.402 0.799 1.00 96.12 86 SER A CA 1
ATOM 633 C C . SER A 1 86 ? 0.935 4.484 0.232 1.00 96.12 86 SER A C 1
ATOM 635 O O . SER A 1 86 ? 1.591 4.841 -0.748 1.00 96.12 86 SER A O 1
ATOM 637 N N . LEU A 1 87 ? 1.100 3.281 0.793 1.00 95.94 87 LEU A N 1
ATOM 638 C CA . LEU A 1 87 ? 2.054 2.285 0.308 1.00 95.94 87 LEU A CA 1
ATOM 639 C C . LEU A 1 87 ? 1.661 1.774 -1.079 1.00 95.94 87 LEU A C 1
ATOM 641 O O . LEU A 1 87 ? 2.527 1.674 -1.945 1.00 95.94 87 LEU A O 1
ATOM 645 N N . ARG A 1 88 ? 0.366 1.539 -1.331 1.00 94.69 88 ARG A N 1
ATOM 646 C CA . ARG A 1 88 ? -0.139 1.158 -2.663 1.00 94.69 88 ARG A CA 1
ATOM 647 C C . ARG A 1 88 ? 0.158 2.220 -3.719 1.00 94.69 88 ARG A C 1
ATOM 649 O O . ARG A 1 88 ? 0.623 1.870 -4.799 1.00 94.69 88 ARG A O 1
ATOM 656 N N . TYR A 1 89 ? -0.035 3.500 -3.398 1.00 95.94 89 TYR A N 1
ATOM 657 C CA . TYR A 1 89 ? 0.330 4.588 -4.312 1.00 95.94 89 TYR A CA 1
ATOM 658 C C . TYR A 1 89 ? 1.833 4.604 -4.614 1.00 95.94 89 TYR A C 1
ATOM 660 O O . TYR A 1 89 ? 2.230 4.673 -5.773 1.00 95.94 89 TYR A O 1
ATOM 668 N N . ARG A 1 90 ? 2.683 4.459 -3.588 1.00 97.50 90 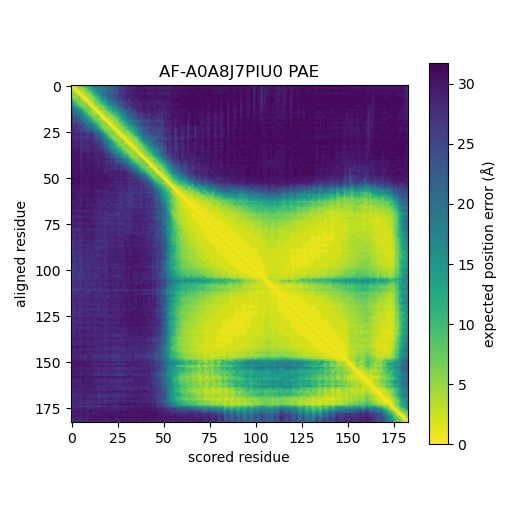ARG A N 1
ATOM 669 C CA . ARG A 1 90 ? 4.144 4.411 -3.775 1.00 97.50 90 ARG A CA 1
ATOM 670 C C . ARG A 1 90 ? 4.593 3.200 -4.597 1.00 97.50 90 ARG A C 1
ATOM 672 O O . ARG A 1 90 ? 5.527 3.327 -5.384 1.00 97.50 90 ARG A O 1
ATOM 679 N N . VAL A 1 91 ? 3.954 2.043 -4.411 1.00 96.44 91 VAL A N 1
ATOM 680 C CA . VAL A 1 91 ? 4.184 0.841 -5.229 1.00 96.44 91 VAL A CA 1
ATOM 681 C C . VAL A 1 91 ? 3.849 1.134 -6.692 1.00 96.44 91 VAL A C 1
ATOM 683 O O . VAL A 1 91 ? 4.711 0.940 -7.547 1.00 96.44 91 VAL A O 1
ATOM 686 N N . ALA A 1 92 ? 2.666 1.693 -6.967 1.00 94.25 92 ALA A N 1
ATOM 687 C CA . ALA A 1 92 ? 2.234 2.028 -8.324 1.00 94.25 92 ALA A CA 1
ATOM 688 C C . ALA A 1 92 ? 3.175 3.032 -9.022 1.00 94.25 92 ALA A C 1
ATOM 690 O O . ALA A 1 92 ? 3.499 2.866 -10.199 1.00 94.25 92 ALA A O 1
ATOM 691 N N . ASP A 1 93 ? 3.681 4.037 -8.301 1.00 96.50 93 ASP A N 1
ATOM 692 C CA . ASP A 1 93 ? 4.652 5.000 -8.844 1.00 96.50 93 ASP A CA 1
ATOM 693 C C . ASP A 1 93 ? 5.984 4.340 -9.242 1.00 96.50 93 ASP A C 1
ATOM 695 O O . ASP A 1 93 ? 6.577 4.666 -10.279 1.00 96.50 93 ASP A O 1
ATOM 699 N N . VAL A 1 94 ? 6.471 3.393 -8.433 1.00 97.12 94 VAL A N 1
ATOM 700 C CA . VAL A 1 94 ? 7.700 2.647 -8.743 1.00 97.12 94 VAL A CA 1
ATOM 701 C C . VAL A 1 94 ? 7.473 1.690 -9.914 1.00 97.12 94 VAL A C 1
ATOM 703 O O . VAL A 1 94 ? 8.325 1.615 -10.799 1.00 97.12 94 VAL A O 1
ATOM 706 N N . GLU A 1 95 ? 6.326 1.014 -9.979 1.00 95.69 95 GLU A N 1
ATOM 707 C CA . GLU A 1 95 ? 5.955 0.152 -11.112 1.00 95.69 95 GLU A CA 1
ATOM 708 C C . GLU A 1 95 ? 5.860 0.945 -12.419 1.00 95.69 95 GLU A C 1
ATOM 710 O O . GLU A 1 95 ? 6.412 0.522 -13.437 1.00 95.69 95 GLU A O 1
ATOM 715 N N . LYS A 1 96 ? 5.268 2.144 -12.380 1.00 95.62 96 LYS A N 1
ATOM 716 C CA . LYS A 1 96 ? 5.248 3.078 -13.515 1.00 95.62 96 LYS A CA 1
ATOM 717 C C . LYS A 1 96 ? 6.655 3.506 -13.940 1.00 95.62 96 LYS A C 1
ATOM 719 O O . LYS A 1 96 ? 6.937 3.647 -15.128 1.00 95.62 96 LYS A O 1
ATOM 724 N N . SER A 1 97 ? 7.556 3.704 -12.982 1.00 96.00 97 SER A N 1
ATOM 725 C CA . SER A 1 97 ? 8.951 4.051 -13.276 1.00 96.00 97 SER A CA 1
ATOM 726 C C . SER A 1 97 ? 9.701 2.882 -13.931 1.00 96.00 97 SER A C 1
ATOM 728 O O . SER A 1 97 ? 10.453 3.087 -14.884 1.00 96.00 97 SER A O 1
ATOM 730 N N . LEU A 1 98 ? 9.467 1.649 -13.466 1.00 95.19 98 LEU A N 1
ATOM 731 C CA . LEU A 1 98 ? 10.027 0.432 -14.064 1.00 95.19 98 LEU A CA 1
ATOM 732 C C . LEU A 1 98 ? 9.491 0.190 -15.483 1.00 95.19 98 LEU A C 1
ATOM 734 O O . LEU A 1 98 ? 10.269 -0.153 -16.374 1.00 95.19 98 LEU A O 1
ATOM 738 N N . SER A 1 99 ? 8.193 0.407 -15.721 1.00 92.88 99 SER A N 1
ATOM 739 C CA . SER A 1 99 ? 7.599 0.252 -17.055 1.00 92.88 99 SER A CA 1
ATOM 740 C C . SER A 1 99 ? 8.101 1.315 -18.036 1.00 92.88 99 SER A C 1
ATOM 742 O O . SER A 1 99 ? 8.422 0.988 -19.181 1.00 92.88 99 SER A O 1
ATOM 744 N N . ALA A 1 100 ? 8.271 2.563 -17.588 1.00 93.75 100 ALA A N 1
ATOM 745 C CA . ALA A 1 100 ? 8.882 3.621 -18.390 1.00 93.75 100 ALA A CA 1
ATOM 746 C C . ALA A 1 100 ? 10.336 3.286 -18.770 1.00 93.75 100 ALA A C 1
ATOM 748 O O . ALA A 1 100 ? 10.737 3.483 -19.918 1.00 93.75 100 ALA A O 1
ATOM 749 N N . LEU A 1 101 ? 11.110 2.723 -17.834 1.00 93.88 101 LEU A N 1
ATOM 750 C CA . LEU A 1 101 ? 12.486 2.289 -18.080 1.00 93.88 101 LEU A CA 1
ATOM 751 C C . LEU A 1 101 ? 12.553 1.140 -19.098 1.00 93.88 101 LEU A C 1
ATOM 753 O O . LEU A 1 101 ? 13.383 1.168 -20.007 1.00 93.88 101 LEU A O 1
ATOM 757 N N . SER A 1 102 ? 11.645 0.169 -18.988 1.00 93.06 102 SER A N 1
ATOM 758 C CA . SER A 1 102 ? 11.519 -0.933 -19.950 1.00 93.06 102 SER A CA 1
ATOM 759 C C . SER A 1 102 ? 11.110 -0.444 -21.345 1.00 93.06 102 SER A C 1
ATOM 761 O O . SER A 1 102 ? 11.703 -0.861 -22.340 1.00 93.06 102 SER A O 1
ATOM 763 N N . THR A 1 103 ? 10.165 0.499 -21.420 1.00 93.81 103 THR A N 1
ATOM 764 C CA . THR A 1 103 ? 9.701 1.099 -22.684 1.00 93.81 103 THR A CA 1
ATOM 765 C C . THR A 1 103 ? 10.823 1.870 -23.377 1.00 93.81 103 THR A C 1
ATOM 767 O O . THR A 1 103 ? 11.017 1.728 -24.582 1.00 93.81 103 THR A O 1
ATOM 770 N N . ARG A 1 104 ? 11.615 2.640 -22.616 1.00 93.25 104 ARG A N 1
ATOM 771 C CA . ARG A 1 104 ? 12.782 3.371 -23.136 1.00 93.25 104 ARG A CA 1
ATOM 772 C C . ARG A 1 104 ? 13.840 2.445 -23.736 1.00 93.25 104 ARG A C 1
ATOM 774 O O . ARG A 1 104 ? 14.500 2.824 -24.693 1.00 93.25 104 ARG A O 1
ATOM 781 N N . ASN A 1 105 ? 13.988 1.245 -23.184 1.00 92.88 105 ASN A N 1
ATOM 782 C CA . ASN A 1 105 ? 14.909 0.228 -23.687 1.00 92.88 105 ASN A CA 1
ATOM 783 C C . ASN A 1 105 ? 14.246 -0.706 -24.720 1.00 92.88 105 ASN A C 1
ATOM 785 O O . ASN A 1 105 ? 14.748 -1.799 -24.970 1.00 92.88 105 ASN A O 1
ATOM 789 N N . HIS A 1 106 ? 13.120 -0.290 -25.316 1.00 92.06 106 HIS A N 1
ATOM 790 C CA . HIS A 1 106 ? 12.411 -1.001 -26.386 1.00 92.06 106 HIS A CA 1
ATOM 791 C C . HIS A 1 106 ? 12.063 -2.462 -26.058 1.00 92.06 106 HIS A C 1
ATOM 793 O O . HIS A 1 106 ? 12.042 -3.312 -26.944 1.00 92.06 106 HIS A O 1
ATOM 799 N N . GLY A 1 107 ? 11.822 -2.776 -24.781 1.00 83.44 107 GLY A N 1
ATOM 800 C CA . GLY A 1 107 ? 11.532 -4.148 -24.354 1.00 83.44 107 GLY A CA 1
ATOM 801 C C . GLY A 1 107 ? 12.710 -5.122 -24.490 1.00 83.44 107 GLY A C 1
ATOM 802 O O . GLY A 1 107 ? 12.510 -6.326 -24.343 1.00 83.44 107 GLY A O 1
ATOM 803 N N . ALA A 1 108 ? 13.927 -4.629 -24.747 1.00 88.62 108 ALA A N 1
ATOM 804 C CA . ALA A 1 108 ? 15.128 -5.453 -24.765 1.00 88.62 108 ALA A CA 1
ATOM 805 C C . ALA A 1 108 ? 15.369 -6.098 -23.387 1.00 88.62 108 ALA A C 1
ATOM 807 O O . ALA A 1 108 ? 14.903 -5.588 -22.360 1.00 88.62 108 ALA A O 1
ATOM 808 N N . SER A 1 109 ? 16.101 -7.214 -23.343 1.00 91.50 109 SER A N 1
ATOM 809 C CA . SER A 1 109 ? 16.427 -7.872 -22.074 1.00 91.50 109 SER A CA 1
ATOM 810 C C . SER A 1 109 ? 17.286 -6.960 -21.194 1.00 91.50 109 SER A C 1
ATOM 812 O O . SER A 1 109 ? 18.088 -6.175 -21.692 1.00 91.50 109 SER A O 1
ATOM 814 N N . VAL A 1 110 ? 17.141 -7.065 -19.868 1.00 90.62 110 VAL A N 1
ATOM 815 C CA . VAL A 1 110 ? 17.872 -6.203 -18.918 1.00 90.62 110 VAL A CA 1
ATOM 816 C C . VAL A 1 110 ? 19.390 -6.294 -19.124 1.00 90.62 110 VAL A C 1
ATOM 818 O O . VAL A 1 110 ? 20.088 -5.298 -18.962 1.00 90.62 110 VAL A O 1
ATOM 821 N N . ASP A 1 111 ? 19.905 -7.447 -19.558 1.00 91.56 111 ASP A N 1
ATOM 822 C CA . ASP A 1 111 ? 21.332 -7.661 -19.822 1.00 91.56 111 ASP A CA 1
ATOM 823 C C . ASP A 1 111 ? 21.881 -6.801 -20.966 1.00 91.56 111 ASP A C 1
ATOM 825 O O . ASP A 1 111 ? 23.056 -6.427 -20.941 1.00 91.56 111 ASP A O 1
ATOM 829 N N . SER A 1 112 ? 21.039 -6.445 -21.942 1.00 94.81 112 SER A N 1
ATOM 830 C CA . SER A 1 112 ? 21.427 -5.588 -23.065 1.00 94.81 112 SER A CA 1
ATOM 831 C C . SER A 1 112 ? 21.289 -4.095 -22.758 1.00 94.81 112 SER A C 1
ATOM 833 O O . SER A 1 112 ? 21.593 -3.265 -23.615 1.00 94.81 112 SER A O 1
ATOM 835 N N . TRP A 1 113 ? 20.803 -3.725 -21.569 1.00 94.94 113 TRP A N 1
ATOM 836 C CA . TRP A 1 113 ? 20.620 -2.324 -21.195 1.00 94.94 113 TRP A CA 1
ATOM 837 C C . TRP A 1 113 ? 21.956 -1.662 -20.855 1.00 94.94 113 TRP A C 1
ATOM 839 O O . TRP A 1 113 ? 22.923 -2.293 -20.399 1.00 94.94 113 TRP A O 1
ATOM 849 N N . SER A 1 114 ? 21.989 -0.336 -21.003 1.00 96.56 114 SER A N 1
ATOM 850 C CA . SER A 1 114 ? 23.117 0.470 -20.544 1.00 96.56 114 SER A CA 1
ATOM 851 C C . SER A 1 114 ? 23.392 0.220 -19.054 1.00 96.56 114 SER A C 1
ATOM 853 O O . SER A 1 114 ? 22.504 -0.124 -18.268 1.00 96.56 114 SER A O 1
ATOM 855 N N . GLN A 1 115 ? 24.647 0.380 -18.632 1.00 96.94 115 GLN A N 1
ATOM 856 C CA . GLN A 1 115 ? 25.014 0.143 -17.233 1.00 96.94 115 GLN A CA 1
ATOM 857 C C . GLN A 1 115 ? 24.252 1.067 -16.267 1.00 96.94 115 GLN A C 1
ATOM 859 O O . GLN A 1 115 ? 23.912 0.648 -15.161 1.00 96.94 115 GLN A O 1
ATOM 864 N N . SER A 1 116 ? 23.963 2.307 -16.675 1.00 97.19 116 SER A N 1
ATOM 865 C CA . SER A 1 116 ? 23.153 3.237 -15.883 1.00 97.19 116 SER A CA 1
ATOM 866 C C . SER A 1 116 ? 21.729 2.722 -15.698 1.00 97.19 116 SER A C 1
ATOM 868 O O . SER A 1 116 ? 21.231 2.706 -14.575 1.00 97.19 116 SER A O 1
ATOM 870 N N . ASP A 1 117 ? 21.103 2.245 -16.774 1.00 96.12 117 ASP A N 1
ATOM 871 C CA . ASP A 1 117 ? 19.710 1.805 -16.757 1.00 96.12 117 ASP A CA 1
ATOM 872 C C . ASP A 1 117 ? 19.543 0.533 -15.937 1.00 96.12 117 ASP A C 1
ATOM 874 O O . ASP A 1 117 ? 18.606 0.440 -15.148 1.00 96.12 117 ASP A O 1
ATOM 878 N N . ARG A 1 118 ? 20.497 -0.402 -16.024 1.00 95.75 118 ARG A N 1
ATOM 879 C CA . ARG A 1 118 ? 20.525 -1.584 -15.148 1.00 95.75 118 ARG A CA 1
ATOM 880 C C . ARG A 1 118 ? 20.589 -1.205 -13.672 1.00 95.75 118 ARG A C 1
ATOM 882 O O . ARG A 1 118 ? 19.793 -1.698 -12.879 1.00 95.75 118 ARG A O 1
ATOM 889 N N . ARG A 1 119 ? 21.470 -0.272 -13.299 1.00 96.94 119 ARG A N 1
ATOM 890 C CA . ARG A 1 119 ? 21.568 0.205 -11.907 1.00 96.94 119 ARG A CA 1
ATOM 891 C C . ARG A 1 119 ? 20.277 0.885 -11.447 1.00 96.94 119 ARG A C 1
ATOM 893 O O . ARG A 1 119 ? 1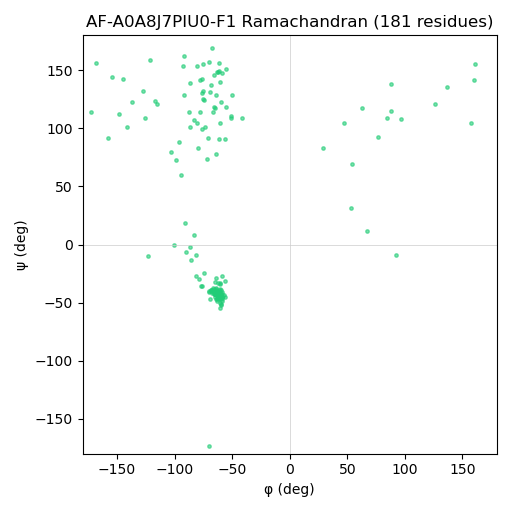9.831 0.651 -10.323 1.00 96.94 119 ARG A O 1
ATOM 900 N N . SER A 1 120 ? 19.662 1.705 -12.301 1.00 96.75 120 SER A N 1
ATOM 901 C CA . SER A 1 120 ? 18.363 2.322 -12.011 1.00 96.75 120 SER A CA 1
ATOM 902 C C . SER A 1 120 ? 17.266 1.273 -11.835 1.00 96.75 120 SER A C 1
ATOM 904 O O . SER A 1 120 ? 16.500 1.359 -10.877 1.00 96.75 120 SER A O 1
ATOM 906 N N . TYR A 1 121 ? 17.220 0.262 -12.705 1.00 96.19 121 TYR A N 1
ATOM 907 C CA . TYR A 1 121 ? 16.278 -0.850 -12.613 1.00 96.19 121 TYR A CA 1
ATOM 908 C C . TYR A 1 121 ? 16.437 -1.614 -11.303 1.00 96.19 121 TYR A C 1
ATOM 910 O O . TYR A 1 121 ? 15.468 -1.764 -10.566 1.00 96.19 121 TYR A O 1
ATOM 918 N N . GLU A 1 122 ? 17.655 -2.044 -10.972 1.00 96.19 122 GLU A N 1
ATOM 919 C CA . GLU A 1 122 ? 17.943 -2.770 -9.732 1.00 96.19 122 GLU A CA 1
ATOM 920 C C . GLU A 1 122 ? 17.559 -1.956 -8.493 1.00 96.19 122 GLU A C 1
ATOM 922 O O . GLU A 1 122 ? 16.972 -2.493 -7.553 1.00 96.19 122 GLU A O 1
ATOM 927 N N . SER A 1 123 ? 17.863 -0.655 -8.488 1.00 97.69 123 SER A N 1
ATOM 928 C CA . SER A 1 123 ? 17.505 0.247 -7.390 1.00 97.69 123 SER A CA 1
ATOM 929 C C . SER A 1 123 ? 15.986 0.366 -7.223 1.00 97.69 123 SER A C 1
ATOM 931 O O . SER A 1 123 ? 15.468 0.185 -6.117 1.00 97.69 123 SER A O 1
ATOM 933 N N .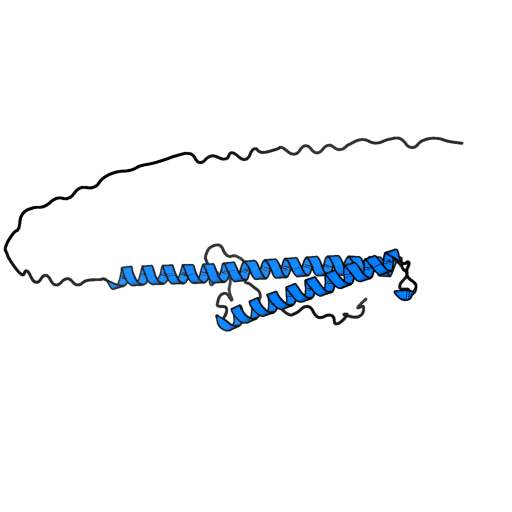 LEU A 1 124 ? 15.259 0.607 -8.318 1.00 96.31 124 LEU A N 1
ATOM 934 C CA . LEU A 1 124 ? 13.797 0.686 -8.314 1.00 96.31 124 LEU A CA 1
ATOM 935 C C . LEU A 1 124 ? 13.162 -0.650 -7.925 1.00 96.31 124 LEU A C 1
ATOM 937 O O . LEU A 1 124 ? 12.225 -0.669 -7.132 1.00 96.31 124 LEU A O 1
ATOM 941 N N . HIS A 1 125 ? 13.691 -1.765 -8.422 1.00 96.00 125 HIS A N 1
ATOM 942 C CA . HIS A 1 125 ? 13.197 -3.098 -8.106 1.00 96.00 125 HIS A CA 1
ATOM 943 C C . HIS A 1 125 ? 13.386 -3.431 -6.620 1.00 96.00 125 HIS A C 1
ATOM 945 O O . HIS A 1 125 ? 12.435 -3.847 -5.961 1.00 96.00 125 HIS A O 1
ATOM 951 N N . LYS A 1 126 ? 14.564 -3.149 -6.044 1.00 96.44 126 LYS A N 1
ATOM 952 C CA . LYS A 1 126 ? 14.798 -3.284 -4.594 1.00 96.44 126 LYS A CA 1
ATOM 953 C C . LYS A 1 126 ? 13.816 -2.437 -3.782 1.00 96.44 126 LYS A C 1
ATOM 955 O O . LYS A 1 126 ? 13.260 -2.916 -2.795 1.00 96.44 126 LYS A O 1
ATOM 960 N N . LYS A 1 127 ? 13.564 -1.195 -4.212 1.00 97.31 127 LYS A N 1
ATOM 961 C CA . LYS A 1 127 ? 12.579 -0.310 -3.573 1.00 97.31 127 LYS A CA 1
ATOM 962 C C . LYS A 1 127 ? 11.159 -0.876 -3.663 1.00 97.31 127 LYS A C 1
ATOM 964 O O . LYS A 1 127 ? 10.434 -0.823 -2.674 1.00 97.31 127 LYS A O 1
ATOM 969 N N . LEU A 1 128 ? 10.770 -1.425 -4.815 1.00 96.19 128 LEU A N 1
ATOM 970 C CA . LEU A 1 128 ? 9.463 -2.050 -5.018 1.00 96.19 128 LEU A CA 1
ATOM 971 C C . LEU A 1 128 ? 9.250 -3.217 -4.049 1.00 96.19 128 LEU A C 1
ATOM 973 O O . LEU A 1 128 ? 8.246 -3.241 -3.341 1.00 96.19 128 LEU A O 1
ATOM 977 N N . VAL A 1 129 ? 10.215 -4.139 -3.985 1.00 95.62 129 VAL A N 1
ATOM 978 C CA . VAL A 1 129 ? 10.170 -5.302 -3.086 1.00 95.62 129 VAL A CA 1
ATOM 979 C C . VAL A 1 129 ? 10.053 -4.851 -1.629 1.00 95.62 129 VAL A C 1
ATOM 981 O O . VAL A 1 129 ? 9.195 -5.344 -0.898 1.00 95.62 129 VAL A O 1
ATOM 984 N N . ALA A 1 130 ? 10.845 -3.857 -1.215 1.00 96.44 130 ALA A N 1
ATOM 985 C CA . ALA A 1 130 ? 10.779 -3.314 0.140 1.00 96.44 130 ALA A CA 1
ATOM 986 C C . ALA A 1 130 ? 9.406 -2.693 0.466 1.00 96.44 130 ALA A C 1
ATOM 988 O O . ALA A 1 130 ? 8.853 -2.956 1.532 1.00 96.44 130 ALA A O 1
ATOM 989 N N . LEU A 1 131 ? 8.825 -1.909 -0.451 1.00 96.94 131 LEU A N 1
ATOM 990 C CA . LEU A 1 131 ? 7.501 -1.303 -0.258 1.00 96.94 131 LEU A CA 1
ATOM 991 C C . LEU A 1 131 ? 6.384 -2.352 -0.196 1.00 96.94 131 LEU A C 1
ATOM 993 O O . LEU A 1 131 ? 5.488 -2.238 0.641 1.00 96.94 131 LEU A O 1
ATOM 997 N N . LYS A 1 132 ? 6.438 -3.385 -1.045 1.00 95.69 132 LYS A N 1
ATOM 998 C CA . LYS A 1 132 ? 5.477 -4.496 -1.004 1.00 95.69 132 LYS A CA 1
ATOM 999 C C . LYS A 1 132 ? 5.587 -5.286 0.299 1.00 95.69 132 LYS A C 1
ATOM 1001 O O . LYS A 1 132 ? 4.561 -5.590 0.901 1.00 95.69 132 LYS A O 1
ATOM 1006 N N . ALA A 1 133 ? 6.803 -5.554 0.776 1.00 95.75 133 ALA A N 1
ATOM 1007 C CA . ALA A 1 133 ? 7.020 -6.210 2.064 1.00 95.75 133 ALA A CA 1
ATOM 1008 C C . ALA A 1 133 ? 6.439 -5.386 3.227 1.00 95.75 133 ALA A C 1
ATOM 1010 O O . ALA A 1 133 ? 5.692 -5.927 4.041 1.00 95.75 133 ALA A O 1
ATOM 1011 N N . GLN A 1 134 ? 6.695 -4.071 3.253 1.00 96.94 134 GLN A N 1
ATOM 1012 C CA . GLN A 1 134 ? 6.109 -3.155 4.242 1.00 96.94 134 GLN A CA 1
ATOM 1013 C C . GLN A 1 134 ? 4.577 -3.167 4.195 1.00 96.94 134 GLN A C 1
ATOM 1015 O O . GLN A 1 134 ? 3.926 -3.274 5.234 1.00 96.94 134 GLN A O 1
ATOM 1020 N N . HIS A 1 135 ? 3.992 -3.111 2.995 1.00 96.75 135 HIS A N 1
ATOM 1021 C CA . HIS A 1 135 ? 2.544 -3.203 2.826 1.00 96.75 135 HIS A CA 1
ATOM 1022 C C . HIS A 1 135 ? 2.003 -4.530 3.365 1.00 96.75 135 HIS A C 1
ATOM 1024 O O . HIS A 1 135 ? 1.001 -4.533 4.073 1.00 96.75 135 HIS A O 1
ATOM 1030 N N . ASN A 1 136 ? 2.648 -5.653 3.052 1.00 95.62 136 ASN A N 1
ATOM 1031 C CA . ASN A 1 136 ? 2.172 -6.978 3.448 1.00 95.62 136 ASN A CA 1
ATOM 1032 C C . ASN A 1 136 ? 2.249 -7.185 4.959 1.00 95.62 136 ASN A C 1
ATOM 1034 O O . ASN A 1 136 ? 1.282 -7.665 5.544 1.00 95.62 136 ASN A O 1
ATOM 1038 N N . GLN A 1 137 ? 3.332 -6.739 5.595 1.00 96.50 137 GLN A N 1
ATOM 1039 C CA . GLN A 1 137 ? 3.461 -6.759 7.051 1.00 96.50 137 GLN A CA 1
ATOM 1040 C C . GLN A 1 137 ? 2.373 -5.908 7.725 1.00 96.50 137 GLN A C 1
ATOM 1042 O O . GLN A 1 137 ? 1.757 -6.325 8.709 1.00 96.50 137 GLN A O 1
ATOM 1047 N N . LEU A 1 138 ? 2.096 -4.717 7.186 1.00 95.88 138 LEU A N 1
ATOM 1048 C CA . LEU A 1 138 ? 1.046 -3.853 7.718 1.00 95.88 138 LEU A CA 1
ATOM 1049 C C . LEU A 1 138 ? -0.353 -4.440 7.483 1.00 95.88 138 LEU A C 1
ATOM 1051 O O . LEU A 1 138 ? -1.201 -4.366 8.370 1.00 95.88 138 LEU A O 1
ATOM 1055 N N . ALA A 1 139 ? -0.590 -5.054 6.323 1.00 94.44 139 ALA A N 1
ATOM 1056 C CA . ALA A 1 139 ? -1.848 -5.716 5.991 1.00 94.44 139 ALA A CA 1
ATOM 1057 C C . ALA A 1 139 ? -2.102 -6.915 6.911 1.00 94.44 139 ALA A C 1
ATOM 1059 O O . ALA A 1 139 ? -3.223 -7.100 7.377 1.00 94.44 139 ALA A O 1
ATOM 1060 N N . GLU A 1 140 ? -1.068 -7.692 7.231 1.00 94.75 140 GLU A N 1
ATOM 1061 C CA . GLU A 1 140 ? -1.146 -8.784 8.201 1.00 94.75 140 GLU A CA 1
ATOM 1062 C C . GLU A 1 140 ? -1.483 -8.269 9.604 1.00 94.75 140 GLU A C 1
ATOM 1064 O O . GLU A 1 140 ? -2.406 -8.784 10.239 1.00 94.75 140 GLU A O 1
ATOM 1069 N N . SER A 1 141 ? -0.801 -7.216 10.069 1.00 94.44 141 SER A N 1
ATOM 1070 C CA . SER A 1 141 ? -1.099 -6.586 11.362 1.00 94.44 141 SER A CA 1
ATOM 1071 C C . SER A 1 141 ? -2.536 -6.061 11.419 1.00 94.44 141 SER A C 1
ATOM 1073 O O . SER A 1 141 ? -3.244 -6.293 12.401 1.00 94.44 141 SER A O 1
ATOM 1075 N N . TYR A 1 142 ? -2.975 -5.401 10.347 1.00 93.62 142 TYR A N 1
ATOM 1076 C CA . TYR A 1 142 ? -4.330 -4.888 10.193 1.00 93.62 142 TYR A CA 1
ATOM 1077 C C . TYR A 1 142 ? -5.361 -6.022 10.246 1.00 93.62 142 TYR A C 1
ATOM 1079 O O . TYR A 1 142 ? -6.251 -6.007 11.093 1.00 93.62 142 TYR A O 1
ATOM 1087 N N . ASN A 1 143 ? -5.207 -7.045 9.402 1.00 93.00 143 ASN A N 1
ATOM 1088 C CA . ASN A 1 143 ? -6.121 -8.186 9.330 1.00 93.00 143 ASN A CA 1
ATOM 1089 C C . ASN A 1 143 ? -6.175 -8.954 10.658 1.00 93.00 143 ASN A C 1
ATOM 1091 O O . ASN A 1 143 ? -7.258 -9.319 11.112 1.00 93.00 143 ASN A O 1
ATOM 1095 N N . SER A 1 144 ? -5.027 -9.149 11.312 1.00 93.06 144 SER A N 1
ATOM 1096 C CA . SER A 1 144 ? -4.945 -9.818 12.616 1.00 93.06 144 SER A CA 1
ATOM 1097 C C . SER A 1 144 ? -5.686 -9.032 13.694 1.00 93.06 144 SER A C 1
ATOM 1099 O O . SER A 1 144 ? -6.438 -9.610 14.477 1.00 93.06 144 SER A O 1
ATOM 1101 N N . PHE A 1 145 ? -5.536 -7.704 13.714 1.00 91.19 145 PHE A N 1
ATOM 1102 C CA . PHE A 1 145 ? -6.262 -6.854 14.656 1.00 91.19 145 PHE A CA 1
ATOM 1103 C C . PHE A 1 145 ? -7.772 -6.868 14.389 1.00 91.19 145 PHE A C 1
ATOM 1105 O O . PHE A 1 145 ? -8.561 -6.959 15.333 1.00 91.19 145 PHE A O 1
ATOM 1112 N N . MET A 1 146 ? -8.170 -6.803 13.117 1.00 89.25 146 MET A N 1
ATOM 1113 C CA . MET A 1 146 ? -9.570 -6.866 12.687 1.00 89.25 146 MET A CA 1
ATOM 1114 C C . MET A 1 146 ? -10.231 -8.187 13.091 1.00 89.25 146 MET A C 1
ATOM 1116 O O . MET A 1 146 ? -11.359 -8.176 13.588 1.00 89.25 146 MET A O 1
ATOM 1120 N N . ALA A 1 147 ? -9.519 -9.305 12.922 1.00 89.81 147 ALA A N 1
ATOM 1121 C CA . ALA A 1 147 ? -9.985 -10.634 13.300 1.00 89.81 147 ALA A CA 1
ATOM 1122 C C . ALA A 1 147 ? -10.074 -10.801 14.825 1.00 89.81 147 ALA A C 1
ATOM 1124 O O . ALA A 1 147 ? -11.103 -11.242 15.329 1.00 89.81 147 ALA A O 1
ATOM 1125 N N . ALA A 1 148 ? -9.038 -10.394 15.566 1.00 89.31 148 ALA A N 1
ATOM 1126 C CA . ALA A 1 148 ? -8.979 -10.562 17.020 1.00 89.31 148 ALA A CA 1
ATOM 1127 C C . ALA A 1 148 ? -10.045 -9.753 17.774 1.00 89.31 148 ALA A C 1
ATOM 1129 O O . ALA A 1 148 ? -10.519 -10.185 18.820 1.00 89.31 148 ALA A O 1
ATOM 1130 N N . ASN A 1 149 ? -10.421 -8.579 17.257 1.00 84.50 149 ASN A N 1
ATOM 1131 C CA . ASN A 1 149 ? -11.378 -7.688 17.917 1.00 84.50 149 ASN A CA 1
ATOM 1132 C C . ASN A 1 149 ? -12.795 -7.772 17.330 1.00 84.50 149 ASN A C 1
ATOM 1134 O O . ASN A 1 149 ? -13.668 -7.051 17.805 1.00 84.50 149 ASN A O 1
ATOM 1138 N N . GLY A 1 150 ? -13.019 -8.604 16.303 1.00 81.31 150 GLY A N 1
ATOM 1139 C CA . GLY A 1 150 ? -14.316 -8.744 15.637 1.00 81.31 150 GLY A CA 1
ATOM 1140 C C . GLY A 1 150 ? -14.860 -7.403 15.144 1.00 81.31 150 GLY A C 1
ATOM 1141 O O . GLY A 1 150 ? -15.813 -6.889 15.719 1.00 81.31 150 GLY A O 1
ATOM 1142 N N . TYR A 1 151 ? -14.224 -6.821 14.116 1.00 78.62 151 TYR A N 1
ATOM 1143 C CA . TYR A 1 151 ? -14.493 -5.453 13.646 1.00 78.62 151 TYR A CA 1
ATOM 1144 C C . TYR A 1 151 ? -15.996 -5.093 13.607 1.00 78.62 151 TYR A C 1
ATOM 1146 O O . TYR A 1 151 ? -16.715 -5.580 12.729 1.00 78.62 151 TYR A O 1
ATOM 1154 N N . PRO A 1 152 ? -16.470 -4.219 14.518 1.00 71.62 152 PRO A N 1
ATOM 1155 C CA . PRO A 1 152 ? -17.901 -3.994 14.718 1.00 71.62 152 PRO A CA 1
ATOM 1156 C C . PRO A 1 152 ? -18.474 -2.882 13.830 1.00 71.62 152 PRO A C 1
ATOM 1158 O O . PRO A 1 152 ? -19.673 -2.644 13.847 1.00 71.62 152 PRO A O 1
ATOM 1161 N N . PHE A 1 153 ? -17.636 -2.161 13.079 1.00 77.56 153 PHE A N 1
ATOM 1162 C CA . PHE A 1 153 ? -18.036 -0.950 12.357 1.00 77.56 153 PHE A CA 1
ATOM 1163 C C . PHE A 1 153 ? -18.420 -1.262 10.911 1.00 77.56 153 PHE A C 1
ATOM 1165 O O . PHE A 1 153 ? -17.772 -0.814 9.965 1.00 77.56 153 PHE A O 1
ATOM 1172 N N . THR A 1 154 ? -19.427 -2.111 10.737 1.00 73.88 154 THR A N 1
ATOM 1173 C CA . THR A 1 154 ? -19.810 -2.622 9.417 1.00 73.88 154 THR A CA 1
ATOM 1174 C C . THR A 1 154 ? -20.675 -1.642 8.640 1.00 73.88 154 THR A C 1
ATOM 1176 O O . THR A 1 154 ? -20.597 -1.627 7.413 1.00 73.88 154 THR A O 1
ATOM 1179 N N . ASP A 1 155 ? -21.411 -0.791 9.355 1.00 79.38 155 ASP A N 1
ATOM 1180 C CA . ASP A 1 155 ? -22.276 0.237 8.794 1.00 79.38 155 ASP A CA 1
ATOM 1181 C C . ASP A 1 155 ? -21.886 1.640 9.263 1.00 79.38 155 ASP A C 1
ATOM 1183 O O . ASP A 1 155 ? -21.263 1.843 10.308 1.00 79.38 155 ASP A O 1
ATOM 1187 N N . ARG A 1 156 ? -22.299 2.656 8.493 1.00 79.31 156 ARG A N 1
ATOM 1188 C CA . ARG A 1 156 ? -22.057 4.067 8.845 1.00 79.31 156 ARG A CA 1
ATOM 1189 C C . ARG A 1 156 ? -22.662 4.463 10.193 1.00 79.31 156 ARG A C 1
ATOM 1191 O O . ARG A 1 156 ? -22.158 5.389 10.817 1.00 79.31 156 ARG A O 1
ATOM 1198 N N . HIS A 1 157 ? -23.732 3.797 10.617 1.00 79.25 157 HIS A N 1
ATOM 1199 C CA . HIS A 1 157 ? -24.410 4.076 11.884 1.00 79.25 157 HIS A CA 1
ATOM 1200 C C . HIS A 1 157 ? -23.635 3.560 13.100 1.00 79.25 157 HIS A C 1
ATOM 1202 O O . HIS A 1 157 ? -23.766 4.131 14.181 1.00 79.25 157 HIS A O 1
ATOM 1208 N N . ASP A 1 158 ? -22.786 2.549 12.909 1.00 81.19 158 ASP A N 1
ATOM 1209 C CA . ASP A 1 158 ? -21.971 1.966 13.978 1.00 81.19 158 ASP A CA 1
ATOM 1210 C C . ASP A 1 158 ? -20.658 2.723 14.187 1.00 81.19 158 ASP A C 1
ATOM 1212 O O . ASP A 1 158 ? -19.977 2.532 15.198 1.00 81.19 158 ASP A O 1
ATOM 1216 N N . LEU A 1 159 ? -20.299 3.602 13.246 1.00 84.38 159 LEU A N 1
ATOM 1217 C CA . LEU A 1 159 ? -19.076 4.385 13.306 1.00 84.38 159 LEU A CA 1
ATOM 1218 C C . LEU A 1 159 ? -19.050 5.289 14.550 1.00 84.38 159 LEU A C 1
ATOM 1220 O O . LEU A 1 159 ? -20.049 5.924 14.906 1.00 84.38 159 LEU A O 1
ATOM 1224 N N . PRO A 1 160 ? -17.888 5.416 15.214 1.00 84.31 160 PRO A N 1
ATOM 1225 C CA . PRO A 1 160 ? -17.747 6.357 16.312 1.00 84.31 160 PRO A CA 1
ATOM 1226 C C . PRO A 1 160 ? -17.986 7.788 15.816 1.00 84.31 160 PRO A C 1
ATOM 1228 O O . PRO A 1 160 ? -17.670 8.134 14.678 1.00 84.31 160 PRO A O 1
ATOM 1231 N N . ARG A 1 161 ? -18.513 8.658 16.686 1.00 81.44 161 ARG A N 1
ATOM 1232 C CA . ARG A 1 161 ? -18.788 10.061 16.327 1.00 81.44 161 ARG A CA 1
ATOM 1233 C C . ARG A 1 161 ? -17.562 10.724 15.685 1.00 81.44 161 ARG A C 1
ATOM 1235 O O . ARG A 1 161 ? -16.473 10.713 16.259 1.00 81.44 161 ARG A O 1
ATOM 1242 N N . GLY A 1 162 ? -17.773 11.334 14.519 1.00 80.44 162 GLY A N 1
ATOM 1243 C CA . GLY A 1 162 ? -16.736 12.006 13.728 1.00 80.44 162 GLY A CA 1
ATOM 1244 C C . GLY A 1 162 ? -16.054 11.123 12.678 1.00 80.44 162 GLY A C 1
ATOM 1245 O O . GLY A 1 162 ? -15.327 11.652 11.842 1.00 80.44 162 GLY A O 1
ATOM 1246 N N . ALA A 1 163 ? -16.297 9.811 12.675 1.00 84.25 163 ALA A N 1
ATOM 1247 C CA . ALA A 1 163 ? -15.886 8.929 11.591 1.00 84.25 163 ALA A CA 1
ATOM 1248 C C . ALA A 1 163 ? -16.944 8.899 10.477 1.00 84.25 163 ALA A C 1
ATOM 1250 O O . ALA A 1 163 ? -18.143 8.863 10.745 1.00 84.25 163 ALA A O 1
ATOM 1251 N N . SER A 1 164 ? -16.496 8.908 9.221 1.00 82.94 164 SER A N 1
ATOM 1252 C CA . SER A 1 164 ? -17.366 8.910 8.033 1.00 82.94 164 SER A CA 1
ATOM 1253 C C . SER A 1 164 ? -17.101 7.749 7.072 1.00 82.94 164 SER A C 1
ATOM 1255 O O . SER A 1 164 ? -17.874 7.532 6.135 1.00 82.94 164 SER A O 1
ATOM 1257 N N . VAL A 1 165 ? -16.019 7.000 7.294 1.00 85.94 165 VAL A N 1
ATOM 1258 C CA . VAL A 1 165 ? -15.527 5.972 6.378 1.00 85.94 165 VAL A CA 1
ATOM 1259 C C . VAL A 1 165 ? -15.589 4.614 7.061 1.00 85.94 165 VAL A C 1
ATOM 1261 O O . VAL A 1 165 ? -15.000 4.407 8.118 1.00 85.94 165 VAL A O 1
ATOM 1264 N N . VAL A 1 166 ? -16.289 3.680 6.425 1.00 85.88 166 VAL A N 1
ATOM 1265 C CA . VAL A 1 166 ? -16.238 2.264 6.793 1.00 85.88 166 VAL A CA 1
ATOM 1266 C C . VAL A 1 166 ? -14.914 1.703 6.284 1.00 85.88 166 VAL A C 1
ATOM 1268 O O . VAL A 1 166 ? -14.589 1.858 5.104 1.00 85.88 166 VAL A O 1
ATOM 1271 N N . LEU A 1 167 ? -14.126 1.094 7.171 1.00 87.88 167 LEU A N 1
ATOM 1272 C CA . LEU A 1 167 ? -12.824 0.548 6.796 1.00 87.88 167 LEU A CA 1
ATOM 1273 C C . LEU A 1 167 ? -12.987 -0.825 6.134 1.00 87.88 167 LEU A C 1
ATOM 1275 O O . LEU A 1 167 ? -13.949 -1.555 6.379 1.00 87.88 167 LEU A O 1
ATOM 1279 N N . LEU A 1 168 ? -12.028 -1.181 5.282 1.00 86.06 168 LEU A N 1
ATOM 1280 C CA . LEU A 1 168 ? -12.019 -2.466 4.588 1.00 86.06 168 LEU A CA 1
ATOM 1281 C C . LEU A 1 168 ? -11.872 -3.608 5.592 1.00 86.06 168 LEU A C 1
ATOM 1283 O O . LEU A 1 168 ? -10.927 -3.625 6.363 1.00 86.06 168 LEU A O 1
ATOM 1287 N N . ARG A 1 169 ? -12.749 -4.613 5.543 1.00 86.25 169 ARG A N 1
ATOM 1288 C CA . ARG A 1 169 ? -12.684 -5.742 6.488 1.00 86.25 169 ARG A CA 1
ATOM 1289 C C . ARG A 1 169 ? -11.397 -6.557 6.392 1.00 86.25 169 ARG A C 1
ATOM 1291 O O . ARG A 1 169 ? -10.938 -7.101 7.389 1.00 86.25 169 ARG A O 1
ATOM 1298 N N . GLN A 1 170 ? -10.853 -6.657 5.186 1.00 87.81 170 GLN A N 1
ATOM 1299 C CA . GLN A 1 170 ? -9.656 -7.423 4.895 1.00 87.81 170 GLN A CA 1
ATOM 1300 C C . GLN A 1 170 ? -8.843 -6.709 3.822 1.00 87.81 170 GLN A C 1
ATOM 1302 O O . GLN A 1 170 ? -9.385 -6.150 2.864 1.00 87.81 170 GLN A O 1
ATOM 1307 N N . VAL A 1 171 ? -7.528 -6.762 3.977 1.00 90.38 171 VAL A N 1
ATOM 1308 C CA . VAL A 1 171 ? -6.558 -6.199 3.046 1.00 90.38 171 VAL A CA 1
ATOM 1309 C C . VAL A 1 171 ? -5.757 -7.348 2.452 1.00 90.38 171 VAL A C 1
ATOM 1311 O O . VAL A 1 171 ? -5.115 -8.104 3.178 1.00 90.38 171 VAL A O 1
ATOM 1314 N N . MET A 1 172 ? -5.800 -7.484 1.128 1.00 88.44 172 MET A N 1
ATOM 1315 C CA . MET A 1 172 ? -5.027 -8.509 0.425 1.00 88.44 172 MET A CA 1
ATOM 1316 C C . MET A 1 172 ? -3.548 -8.120 0.335 1.00 88.44 172 MET A C 1
ATOM 1318 O O . MET A 1 172 ? -3.254 -6.934 0.133 1.00 88.44 172 MET A O 1
ATOM 1322 N N . PRO A 1 173 ? -2.625 -9.091 0.460 1.00 88.75 173 PRO A N 1
ATOM 1323 C CA . PRO A 1 173 ? -1.208 -8.848 0.252 1.00 88.75 173 PRO A CA 1
ATOM 1324 C C . PRO A 1 173 ? -0.938 -8.483 -1.211 1.00 88.75 173 PRO A C 1
ATOM 1326 O O . PRO A 1 173 ? -1.581 -8.986 -2.132 1.00 88.75 173 PRO A O 1
ATOM 1329 N N . LEU A 1 174 ? 0.043 -7.613 -1.426 1.00 88.00 174 LEU A N 1
ATOM 1330 C CA . LEU A 1 174 ? 0.611 -7.357 -2.739 1.00 88.00 174 LEU A CA 1
ATOM 1331 C C . LEU A 1 174 ? 1.558 -8.503 -3.073 1.00 88.00 174 LEU A C 1
ATOM 1333 O O . LEU A 1 174 ? 2.580 -8.694 -2.413 1.00 88.00 174 LEU A O 1
ATOM 1337 N N . THR A 1 175 ? 1.205 -9.273 -4.094 1.00 78.75 175 THR A N 1
ATOM 1338 C CA . THR A 1 175 ? 2.040 -10.364 -4.591 1.00 78.75 175 THR A CA 1
ATOM 1339 C C . THR A 1 175 ? 2.946 -9.887 -5.724 1.00 78.75 175 THR A C 1
ATOM 1341 O O . THR A 1 175 ? 2.621 -8.954 -6.460 1.00 78.75 175 THR A O 1
ATOM 1344 N N . ASP A 1 176 ? 4.079 -10.561 -5.901 1.00 61.72 176 ASP A N 1
ATOM 1345 C CA . ASP A 1 176 ? 4.977 -10.361 -7.047 1.00 61.72 176 ASP A CA 1
ATOM 1346 C C . ASP A 1 176 ? 4.558 -11.137 -8.296 1.00 61.72 176 ASP A C 1
ATOM 1348 O O . ASP A 1 176 ? 5.276 -11.145 -9.297 1.00 61.72 176 ASP A O 1
ATOM 1352 N N . VAL A 1 177 ? 3.375 -11.759 -8.269 1.00 50.03 177 VAL A N 1
ATOM 1353 C CA . VAL A 1 177 ? 2.765 -12.323 -9.467 1.00 50.03 177 VAL A CA 1
ATOM 1354 C C . VAL A 1 177 ? 2.555 -11.168 -10.436 1.00 50.03 177 VAL A C 1
ATOM 1356 O O . VAL A 1 177 ? 1.670 -10.334 -10.248 1.00 50.03 177 VAL A O 1
ATOM 1359 N N . LYS A 1 178 ? 3.412 -11.099 -11.459 1.00 44.88 178 LYS A N 1
ATOM 1360 C CA . LYS A 1 178 ? 3.185 -10.263 -12.629 1.00 44.88 178 LYS A CA 1
ATOM 1361 C C . LYS A 1 178 ? 1.777 -10.612 -13.099 1.00 44.88 178 LYS A C 1
ATOM 1363 O O . LYS A 1 178 ? 1.558 -11.718 -13.590 1.00 44.88 178 LYS A O 1
ATOM 1368 N N . HIS A 1 179 ? 0.825 -9.693 -12.962 1.00 37.09 179 HIS A N 1
ATOM 1369 C CA . HIS A 1 179 ? -0.272 -9.669 -13.911 1.00 37.09 179 HIS A CA 1
ATOM 1370 C C . HIS A 1 179 ? 0.417 -9.397 -15.242 1.00 37.09 179 HIS A C 1
ATOM 1372 O O . HIS A 1 179 ? 0.766 -8.261 -15.556 1.00 37.09 179 HIS A O 1
ATOM 1378 N N . PHE A 1 180 ? 0.795 -10.476 -15.927 1.00 33.78 180 PHE A N 1
ATOM 1379 C CA . PHE A 1 180 ? 1.283 -10.423 -17.285 1.00 33.78 180 PHE A CA 1
ATOM 1380 C C . PHE A 1 180 ? 0.240 -9.618 -18.047 1.00 33.78 180 PHE A C 1
ATOM 1382 O O . PHE A 1 180 ? -0.892 -10.069 -18.171 1.00 33.78 180 PHE A O 1
ATOM 1389 N N . LEU A 1 181 ? 0.613 -8.393 -18.414 1.00 39.38 181 LEU A N 1
ATOM 1390 C CA . LEU A 1 181 ? 0.157 -7.689 -19.602 1.00 39.38 181 LEU A CA 1
ATOM 1391 C C . LEU A 1 181 ? -1.254 -8.108 -20.046 1.00 39.38 181 LEU A C 1
ATOM 1393 O O . LEU A 1 181 ? -1.406 -8.937 -20.936 1.00 39.38 181 LEU A O 1
ATOM 1397 N N . LEU A 1 182 ? -2.281 -7.527 -19.430 1.00 35.38 182 LEU A N 1
ATOM 1398 C CA . LEU A 1 182 ? -3.580 -7.398 -20.083 1.00 35.38 182 LEU A CA 1
ATOM 1399 C C . LEU A 1 182 ? -3.718 -5.951 -20.540 1.00 35.38 182 LEU A C 1
ATOM 1401 O O . LEU A 1 182 ? -4.273 -5.110 -19.833 1.00 35.38 182 LEU A O 1
ATOM 1405 N N . ASN A 1 183 ? -3.063 -5.677 -21.669 1.00 31.98 183 ASN A N 1
ATOM 1406 C CA . ASN A 1 183 ? -3.627 -5.107 -22.899 1.00 31.98 183 ASN A CA 1
ATOM 1407 C C . ASN A 1 183 ? -2.507 -4.553 -23.778 1.00 31.98 183 ASN A C 1
ATOM 1409 O O . ASN A 1 183 ? -1.775 -3.654 -23.308 1.00 31.98 183 ASN A O 1
#

Sequence (183 aa):
MNTVKQGASSGGAHFPFLPVSLSSASLFSALVLSASLFFGFLALPVQAAQTSSPDLSQSQSQAQAQAHLRRLQYNRLASQAQELASLRYRVADVEKSLSALSTRNHGASVDSWSQSDRRSYESLHKKLVALKAQHNQLAESYNSFMAANGYPFTDRHDLPRGASVVLLRQVMPLTDVKHFLLN

Foldseek 3Di:
DDDDDDDDDDDDDDDDDDDDDDDDDDDDDDDDDDDDDDDDDDDDDPPDPPPDPPPPVVVVVVVVVVLVVLQVLVVVLVVLLVVLVVLVVVLVVLVVVLVVLCVVVVVDDLVPDDPVSVVVNVVSVVVNVVSLVVSQVSQVVSQVSLVVVVPPCQDCVSDRPPDRDDGDSHDDRDDPPPPPDDD

Radius of gyration: 32.51 Å; Cα contacts (8 Å, |Δi|>4): 77; chains: 1; bounding box: 59×49×113 Å